Protein AF-A0A2I0QGJ1-F1 (afdb_monomer_lite)

Radius of gyration: 20.88 Å; chains: 1; bounding box: 60×50×52 Å

Foldseek 3Di:
DDQDFDDDPNDGDRDQDWAQPFPLEIEHAFLSNQLVLLLDCPRNVEEYEHDEAAEADEAESNDARPNNELYEYEPVQHEHEYQAEHEPHEHEQYENYEYENYEAEAYQEDYEYACYEAYEYEHYEAAYAAEGYEYEVYAYEYEQYEQENHPHASADDPDNDNHAYANYEEAGHDQQAHPPDDPGDYPHDPPPVVLQADADPVLLVLLVCCVVVVDPLVRRPSSVRQQNLPDDDDSNDPDHDPVSSVSNVVNNVVVD

Sequence (256 aa):
MGQHLTLTNGIVSIVAEYKIEGNGTCNCSSCMDCTAALTDNLNCYGKVKLTANITNQSGTCLNNPENFNNKIFDCKGNIINGTGWNYGVYLENKKNNTIRNCTITCFEYGIYLKNSSNNTIERNAISNRNIGIYSENSTSVINSNMVINNTAYDLYSSDWLSSSGSNNTCDKAEKWDDTDVTSGGCRNKYQSQSTEKATDIFDAVEMLEYLSGEKNLTQLSNHNKPGYYKFVGNENNADINLLDVFALIHKIGMEG

Structure (mmCIF, N/CA/C/O backbone):
data_AF-A0A2I0QGJ1-F1
#
_entry.id   AF-A0A2I0QGJ1-F1
#
loop_
_atom_site.group_PDB
_atom_site.id
_atom_site.type_symbol
_atom_site.label_atom_id
_atom_site.label_alt_id
_atom_site.label_comp_id
_atom_site.label_asym_id
_atom_site.label_entity_id
_atom_site.label_seq_id
_atom_site.pdbx_PDB_ins_code
_atom_site.Cartn_x
_atom_site.Cartn_y
_atom_site.Cartn_z
_atom_site.occupancy
_atom_site.B_iso_or_equiv
_atom_site.auth_seq_id
_atom_site.auth_comp_id
_atom_site.auth_asym_id
_atom_site.auth_atom_id
_atom_site.pdbx_PDB_model_num
ATOM 1 N N . MET A 1 1 ? -23.185 -6.146 -0.070 1.00 40.44 1 MET A N 1
ATOM 2 C CA . MET A 1 1 ? -23.637 -5.350 1.092 1.00 40.44 1 MET A CA 1
ATOM 3 C C . MET A 1 1 ? -22.918 -4.019 0.975 1.00 40.44 1 MET A C 1
ATOM 5 O O . MET A 1 1 ? -21.714 -4.021 1.129 1.00 40.44 1 MET A O 1
ATOM 9 N N . GLY A 1 2 ? -23.478 -2.907 0.519 1.00 39.72 2 GLY A N 1
ATOM 10 C CA . GLY A 1 2 ? -24.859 -2.442 0.444 1.00 39.72 2 GLY A CA 1
ATOM 11 C C . GLY A 1 2 ? -24.849 -1.081 1.137 1.00 39.72 2 GLY A C 1
ATOM 12 O O . GLY A 1 2 ? -25.026 -1.052 2.345 1.00 39.72 2 GLY A O 1
ATOM 13 N N . GLN A 1 3 ? -24.515 -0.004 0.411 1.00 46.25 3 GLN A N 1
ATOM 14 C CA . GLN A 1 3 ? -24.495 1.357 0.965 1.00 46.25 3 GLN A CA 1
ATOM 15 C C . GLN A 1 3 ? -25.880 1.663 1.544 1.00 46.25 3 GLN A C 1
ATOM 17 O O . GLN A 1 3 ? -26.874 1.572 0.818 1.00 46.25 3 GLN A O 1
ATOM 22 N N . HIS A 1 4 ? -25.962 1.973 2.839 1.00 52.31 4 HIS A N 1
ATOM 23 C CA . HIS A 1 4 ? -27.234 2.315 3.457 1.00 52.31 4 HIS A CA 1
ATOM 24 C C . HIS A 1 4 ? -27.546 3.781 3.153 1.00 52.31 4 HIS A C 1
ATOM 26 O O . HIS A 1 4 ? -26.863 4.704 3.592 1.00 52.31 4 HIS A O 1
ATOM 32 N N . LEU A 1 5 ? -28.576 3.994 2.340 1.00 49.19 5 LEU A N 1
ATOM 33 C CA . LEU A 1 5 ? -29.088 5.323 2.037 1.00 49.19 5 LEU A CA 1
ATOM 34 C C . LEU A 1 5 ? -29.918 5.779 3.236 1.00 49.19 5 LEU A C 1
ATOM 36 O O . LEU A 1 5 ? -30.836 5.070 3.657 1.00 49.19 5 LEU A O 1
ATOM 40 N N . THR A 1 6 ? -29.603 6.945 3.794 1.00 53.81 6 THR A N 1
ATOM 41 C CA . THR A 1 6 ? -30.450 7.576 4.813 1.00 53.81 6 THR A CA 1
ATOM 42 C C . THR A 1 6 ? -31.133 8.798 4.213 1.00 53.81 6 THR A C 1
ATOM 44 O O . THR A 1 6 ? -30.539 9.548 3.438 1.00 53.81 6 THR A O 1
ATOM 47 N N . LEU A 1 7 ? -32.417 8.965 4.530 1.00 45.12 7 LEU A N 1
ATOM 48 C CA . LEU A 1 7 ? -33.210 10.120 4.125 1.00 45.12 7 LEU A CA 1
ATOM 49 C C . LEU A 1 7 ? -33.250 11.110 5.287 1.00 45.12 7 LEU A C 1
ATOM 51 O O . LEU A 1 7 ? -33.941 10.884 6.278 1.00 45.12 7 LEU A O 1
ATOM 55 N N . THR A 1 8 ? -32.546 12.228 5.144 1.00 51.06 8 THR A N 1
ATOM 56 C CA . THR A 1 8 ? -32.679 13.394 6.025 1.00 51.06 8 THR A CA 1
ATOM 57 C C . THR A 1 8 ? -33.106 14.588 5.181 1.00 51.06 8 THR A C 1
ATOM 59 O O . THR A 1 8 ? -32.464 14.939 4.196 1.00 51.06 8 THR A O 1
ATOM 62 N N . ASN A 1 9 ? -34.244 15.196 5.531 1.00 57.28 9 ASN A N 1
ATOM 63 C CA . ASN A 1 9 ? -34.822 16.353 4.828 1.00 57.28 9 ASN A CA 1
ATOM 64 C C . ASN A 1 9 ? -35.039 16.157 3.311 1.00 57.28 9 ASN A C 1
ATOM 66 O O . ASN A 1 9 ? -34.926 17.104 2.539 1.00 57.28 9 ASN A O 1
ATOM 70 N N . GLY A 1 10 ? -35.350 14.933 2.870 1.00 57.16 10 GLY A N 1
ATOM 71 C CA . GLY A 1 10 ? -35.609 14.634 1.455 1.00 57.16 10 GLY A CA 1
ATOM 72 C C . GLY A 1 10 ? -34.356 14.517 0.581 1.00 57.16 10 GLY A C 1
ATOM 73 O O . GLY A 1 10 ? -34.483 14.324 -0.625 1.00 57.16 10 GLY A O 1
ATOM 74 N N . ILE A 1 11 ? -33.161 14.588 1.174 1.00 56.81 11 ILE A N 1
ATOM 75 C CA . ILE A 1 11 ? -31.895 14.305 0.498 1.00 56.81 11 ILE A CA 1
ATOM 76 C C . ILE A 1 11 ? -31.463 12.889 0.877 1.00 56.81 11 ILE A C 1
ATOM 78 O O . ILE A 1 11 ? -31.445 12.519 2.052 1.00 56.81 11 ILE A O 1
ATOM 82 N N . VAL A 1 12 ? -31.123 12.092 -0.135 1.00 60.06 12 VAL A N 1
ATOM 83 C CA . VAL A 1 12 ? -30.456 10.805 0.053 1.00 60.06 12 VAL A CA 1
ATOM 84 C C . VAL A 1 12 ? -28.993 11.090 0.380 1.00 60.06 12 VAL A C 1
ATOM 86 O O . VAL A 1 12 ? -28.240 11.523 -0.490 1.00 60.06 12 VAL A O 1
ATOM 89 N N . SER A 1 13 ? -28.604 10.883 1.636 1.00 57.50 13 SER A N 1
ATOM 90 C CA . SER A 1 13 ? -27.217 11.025 2.076 1.00 57.50 13 SER A CA 1
ATOM 91 C C . SER A 1 13 ? -26.571 9.649 2.208 1.00 57.50 13 SER A C 1
ATOM 93 O O . SER A 1 13 ? -27.145 8.738 2.816 1.00 57.50 13 SER A O 1
ATOM 95 N N . ILE A 1 14 ? -25.375 9.499 1.636 1.00 61.34 14 ILE A N 1
ATOM 96 C CA . ILE A 1 14 ? -24.515 8.342 1.891 1.00 61.34 14 ILE A CA 1
ATOM 97 C C . ILE A 1 14 ? -23.837 8.614 3.231 1.00 61.34 14 ILE A C 1
ATOM 99 O O . ILE A 1 14 ? -23.028 9.535 3.346 1.00 61.34 14 ILE A O 1
ATOM 103 N N . VAL A 1 15 ? -24.202 7.846 4.252 1.00 69.00 15 VAL A N 1
ATOM 104 C CA . VAL A 1 15 ? -23.586 7.945 5.576 1.00 69.00 15 VAL A CA 1
ATOM 105 C C . VAL A 1 15 ? -22.582 6.811 5.708 1.00 69.00 15 VAL A C 1
ATOM 107 O O . VAL A 1 15 ? -22.864 5.678 5.326 1.00 69.00 15 VAL A O 1
ATOM 110 N N . ALA A 1 16 ? -21.394 7.132 6.212 1.00 76.81 16 ALA A N 1
ATOM 111 C CA . ALA A 1 16 ? -20.381 6.134 6.507 1.00 76.81 16 ALA A CA 1
ATOM 112 C C . ALA A 1 16 ? -20.861 5.241 7.659 1.00 76.81 16 ALA A C 1
ATOM 114 O O . ALA A 1 16 ? -21.181 5.749 8.737 1.00 76.81 16 ALA A O 1
ATOM 115 N N . GLU A 1 17 ? -20.866 3.927 7.457 1.00 84.19 17 GLU A N 1
ATOM 116 C CA . GLU A 1 17 ? -21.311 2.960 8.459 1.00 84.19 17 GLU A CA 1
ATOM 117 C C . GLU A 1 17 ? -20.211 1.923 8.699 1.00 84.19 17 GLU A C 1
ATOM 119 O O . GLU A 1 17 ? -19.993 0.992 7.926 1.00 84.19 17 GLU A O 1
ATOM 124 N N . TYR A 1 18 ? -19.499 2.079 9.812 1.00 94.44 18 TYR A N 1
ATOM 125 C CA . TYR A 1 18 ? -18.551 1.090 10.316 1.00 94.44 18 TYR A CA 1
ATOM 126 C C . TYR A 1 18 ? -19.114 0.414 11.567 1.00 94.44 18 TYR A C 1
ATOM 128 O O . TYR A 1 18 ? -19.911 0.982 12.315 1.00 94.44 18 TYR A O 1
ATOM 136 N N . LYS A 1 19 ? -18.687 -0.824 11.824 1.00 96.38 19 LYS A N 1
ATOM 137 C CA . LYS A 1 19 ? -19.152 -1.611 12.970 1.00 96.38 19 LYS A CA 1
ATOM 138 C C . LYS A 1 19 ? -18.143 -1.545 14.108 1.00 96.38 19 LYS A C 1
ATOM 140 O O . LYS A 1 19 ? -17.005 -1.976 13.941 1.00 96.38 19 LYS A O 1
ATOM 145 N N . ILE A 1 20 ? -18.579 -1.095 15.280 1.00 96.94 20 ILE A N 1
ATOM 146 C CA . ILE A 1 20 ? -17.792 -1.154 16.516 1.00 96.94 20 ILE A CA 1
ATOM 147 C C . ILE A 1 20 ? -17.811 -2.597 17.037 1.00 96.94 20 ILE A C 1
ATOM 149 O O . ILE A 1 20 ? -18.876 -3.161 17.286 1.00 96.94 20 ILE A O 1
ATOM 153 N N . GLU A 1 21 ? -16.641 -3.213 17.193 1.00 96.19 21 GLU A N 1
ATOM 154 C CA . GLU A 1 21 ? -16.507 -4.513 17.870 1.00 96.19 21 GLU A CA 1
ATOM 155 C C . GLU A 1 21 ? -16.302 -4.361 19.380 1.00 96.19 21 GLU A C 1
ATOM 157 O O . GLU A 1 21 ? -16.596 -5.281 20.140 1.00 96.19 21 GLU A O 1
ATOM 162 N N . GLY A 1 22 ? -15.813 -3.197 19.809 1.00 93.31 22 GLY A N 1
ATOM 163 C CA . GLY A 1 22 ? -15.466 -2.897 21.193 1.00 93.31 22 GLY A CA 1
ATOM 164 C C . GLY A 1 22 ? -13.956 -2.859 21.417 1.00 93.31 22 GLY A C 1
ATOM 165 O O . GLY A 1 22 ? -13.162 -3.227 20.550 1.00 93.31 22 GLY A O 1
ATOM 166 N N . ASN A 1 23 ? -13.556 -2.361 22.591 1.00 95.81 23 ASN A N 1
ATOM 167 C CA . ASN A 1 23 ? -12.153 -2.208 22.991 1.00 95.81 23 ASN A CA 1
ATOM 168 C C . ASN A 1 23 ? -11.285 -1.493 21.928 1.00 95.81 23 ASN A C 1
ATOM 170 O O . ASN A 1 23 ? -10.207 -1.962 21.557 1.00 95.81 23 ASN A O 1
ATOM 174 N N . GLY A 1 24 ? -11.795 -0.394 21.365 1.00 97.44 24 GLY A N 1
ATOM 175 C CA . GLY A 1 24 ? -11.077 0.406 20.369 1.00 97.44 24 GLY A CA 1
ATOM 176 C C . GLY A 1 24 ? -10.983 -0.221 18.978 1.00 97.44 24 GLY A C 1
ATOM 177 O O . GLY A 1 24 ? -10.236 0.298 18.145 1.00 97.44 24 GLY A O 1
ATOM 178 N N . THR A 1 25 ? -11.670 -1.342 18.727 1.00 98.56 25 THR A N 1
ATOM 179 C CA . THR A 1 25 ? -11.634 -2.059 17.447 1.00 98.56 25 THR A CA 1
ATOM 180 C C . THR A 1 25 ? -12.923 -1.869 16.658 1.00 98.56 25 THR A C 1
ATOM 182 O O . THR A 1 25 ? -14.023 -2.044 17.186 1.00 98.56 25 THR A O 1
ATOM 185 N N . CYS A 1 26 ? -12.776 -1.570 15.369 1.00 98.62 26 CYS A N 1
ATOM 186 C CA . CYS A 1 26 ? -13.874 -1.383 14.433 1.00 98.62 26 CYS A CA 1
ATOM 187 C C . CYS A 1 26 ? -13.637 -2.132 13.118 1.00 98.62 26 CYS A C 1
ATOM 189 O O . CYS A 1 26 ? -12.500 -2.415 12.737 1.00 98.62 26 CYS A O 1
ATOM 191 N N . ASN A 1 27 ? -14.723 -2.424 12.412 1.00 98.44 27 ASN A N 1
ATOM 192 C CA . ASN A 1 27 ? -14.734 -3.019 11.083 1.00 98.44 27 ASN A CA 1
ATOM 193 C C . ASN A 1 27 ? -15.290 -2.031 10.069 1.00 98.44 27 ASN A C 1
ATOM 195 O O . ASN A 1 27 ? -16.300 -1.384 10.337 1.00 98.44 27 ASN A O 1
ATOM 199 N N . CYS A 1 28 ? -14.696 -1.997 8.888 1.00 98.12 28 CYS A N 1
ATOM 200 C CA . CYS A 1 28 ? -15.177 -1.227 7.754 1.00 98.12 28 CYS A CA 1
ATOM 201 C C . CYS A 1 28 ? -15.232 -2.099 6.496 1.00 98.12 28 CYS A C 1
ATOM 203 O O . CYS A 1 28 ? -14.518 -3.098 6.399 1.00 98.12 28 CYS A O 1
ATOM 205 N N . SER A 1 29 ? -16.069 -1.713 5.534 1.00 96.62 29 SER A N 1
ATOM 206 C CA . SER A 1 29 ? -16.277 -2.449 4.275 1.00 96.62 29 SER A CA 1
ATOM 207 C C . SER A 1 29 ? -16.061 -1.613 3.015 1.00 96.62 29 SER A C 1
ATOM 209 O O . SER A 1 29 ? -16.047 -2.158 1.915 1.00 96.62 29 SER A O 1
ATOM 211 N N . SER A 1 30 ? -15.890 -0.301 3.156 1.00 96.75 30 SER A N 1
ATOM 212 C CA . SER A 1 30 ? -15.626 0.627 2.060 1.00 96.75 30 SER A CA 1
ATOM 213 C C . SER A 1 30 ? -14.609 1.685 2.480 1.00 96.75 30 SER A C 1
ATOM 215 O O . SER A 1 30 ? -14.366 1.887 3.670 1.00 96.75 30 SER A O 1
ATOM 217 N N . CYS A 1 31 ? -14.033 2.401 1.515 1.00 97.06 31 CYS A N 1
ATOM 218 C CA . CYS A 1 31 ? -13.100 3.494 1.790 1.00 97.06 31 CYS A CA 1
ATOM 219 C C . CYS A 1 31 ? -13.722 4.587 2.667 1.00 97.06 31 CYS A C 1
ATOM 221 O O . CYS A 1 31 ? -13.060 5.117 3.561 1.00 97.06 31 CYS A O 1
ATOM 223 N N . MET A 1 32 ? -15.012 4.873 2.452 1.00 95.88 32 MET A N 1
ATOM 224 C CA . MET A 1 32 ? -15.776 5.824 3.254 1.00 95.88 32 MET A CA 1
ATOM 225 C C . MET A 1 32 ? -15.934 5.327 4.697 1.00 95.88 32 MET A C 1
ATOM 227 O O . MET A 1 32 ? -15.614 6.065 5.627 1.00 95.88 32 MET A O 1
ATOM 231 N N . ASP A 1 33 ? -16.333 4.065 4.888 1.00 97.12 33 ASP A N 1
ATOM 232 C CA . ASP A 1 33 ? -16.489 3.472 6.224 1.00 97.12 33 ASP A CA 1
ATOM 233 C C . ASP A 1 33 ? -15.150 3.415 6.963 1.00 97.12 33 ASP A C 1
ATOM 235 O O . ASP A 1 33 ? -15.074 3.728 8.148 1.00 97.12 33 ASP A O 1
ATOM 239 N N . CYS A 1 34 ? -14.074 3.031 6.268 1.00 98.31 34 CYS A N 1
ATOM 240 C CA . CYS A 1 34 ? -12.746 2.933 6.864 1.00 98.31 34 CYS A CA 1
ATOM 241 C C . CYS A 1 34 ? -12.213 4.311 7.249 1.00 98.31 34 CYS A C 1
ATOM 243 O O . CYS A 1 34 ? -11.671 4.467 8.340 1.00 98.31 34 CYS A O 1
ATOM 245 N N . THR A 1 35 ? -12.409 5.320 6.396 1.00 97.81 35 THR A N 1
ATOM 246 C CA . THR A 1 35 ? -12.046 6.709 6.703 1.00 97.81 35 THR A CA 1
ATOM 247 C C . THR A 1 35 ? -12.831 7.218 7.912 1.00 97.81 35 THR A C 1
ATOM 249 O O . THR A 1 35 ? -12.235 7.785 8.825 1.00 97.81 35 THR A O 1
ATOM 252 N N . ALA A 1 36 ? -14.140 6.960 7.986 1.00 97.00 36 ALA A N 1
ATOM 253 C CA . ALA A 1 36 ? -14.953 7.355 9.134 1.00 97.00 36 ALA A CA 1
ATOM 254 C C . ALA A 1 36 ? -14.537 6.635 10.426 1.00 97.00 36 ALA A C 1
ATOM 256 O O . ALA A 1 36 ? -14.368 7.284 11.458 1.00 97.00 36 ALA A O 1
ATOM 257 N N . ALA A 1 37 ? -14.283 5.326 10.365 1.00 97.94 37 ALA A N 1
ATOM 258 C CA . ALA A 1 37 ? -13.797 4.552 11.504 1.00 97.94 37 ALA A CA 1
ATOM 259 C C . ALA A 1 37 ? -12.428 5.056 11.987 1.00 97.94 37 ALA A C 1
ATOM 261 O O . ALA A 1 37 ? -12.191 5.195 13.181 1.00 97.94 37 ALA A O 1
ATOM 262 N N . LEU A 1 38 ? -11.507 5.369 11.073 1.00 98.38 38 LEU A N 1
ATOM 263 C CA . LEU A 1 38 ? -10.186 5.889 11.433 1.00 98.38 38 LEU A CA 1
ATOM 264 C C . LEU A 1 38 ? -10.262 7.302 12.032 1.00 98.38 38 LEU A C 1
ATOM 266 O O . LEU A 1 38 ? -9.447 7.638 12.894 1.00 98.38 38 LEU A O 1
ATOM 270 N N . THR A 1 39 ? -11.265 8.094 11.651 1.00 97.56 39 THR A N 1
ATOM 271 C CA . THR A 1 39 ? -11.567 9.402 12.254 1.00 97.56 39 THR A CA 1
ATOM 272 C C . THR A 1 39 ? -12.229 9.289 13.633 1.00 97.56 39 THR A C 1
ATOM 274 O O . THR A 1 39 ? -12.023 10.166 14.473 1.00 97.56 39 THR A O 1
ATOM 277 N N . ASP A 1 40 ? -12.957 8.210 13.932 1.00 96.75 40 ASP A N 1
ATOM 278 C CA . ASP A 1 40 ? -13.573 8.013 15.247 1.00 96.75 40 ASP A CA 1
ATOM 279 C C . ASP A 1 40 ? -12.525 7.675 16.320 1.00 96.75 40 ASP A C 1
ATOM 281 O O . ASP A 1 40 ? -11.990 6.567 16.407 1.00 96.75 40 ASP A O 1
ATOM 285 N N . ASN A 1 41 ? -12.208 8.656 17.163 1.00 95.44 41 ASN A N 1
ATOM 286 C CA . ASN A 1 41 ? -11.276 8.494 18.274 1.00 95.44 41 ASN A CA 1
ATOM 287 C C . ASN A 1 41 ? -11.939 8.028 19.581 1.00 95.44 41 ASN A C 1
ATOM 289 O O . ASN A 1 41 ? -11.232 7.750 20.544 1.00 95.44 41 ASN A O 1
ATOM 293 N N . LEU A 1 42 ? -13.270 7.948 19.635 1.00 95.75 42 LEU A N 1
ATOM 294 C CA . LEU A 1 42 ? -13.998 7.494 20.815 1.00 95.75 42 LEU A CA 1
ATOM 295 C C . LEU A 1 42 ? -14.165 5.973 20.807 1.00 95.75 42 LEU A C 1
ATOM 297 O O . LEU A 1 42 ? -13.861 5.328 21.808 1.00 95.75 42 LEU A O 1
ATOM 301 N N . ASN A 1 43 ? -14.609 5.392 19.688 1.00 96.62 43 ASN A N 1
ATOM 302 C CA . ASN A 1 43 ? -14.893 3.953 19.621 1.00 96.62 43 ASN A CA 1
ATOM 303 C C . ASN A 1 43 ? -13.828 3.155 18.861 1.00 96.62 43 ASN A C 1
ATOM 305 O O . ASN A 1 43 ? -13.600 1.986 19.172 1.00 96.62 43 ASN A O 1
ATOM 309 N N . CYS A 1 44 ? -13.146 3.783 17.900 1.00 97.88 44 CYS A N 1
ATOM 310 C CA . CYS A 1 44 ? -12.161 3.146 17.022 1.00 97.88 44 CYS A CA 1
ATOM 311 C C . CYS A 1 44 ? -10.737 3.661 17.295 1.00 97.88 44 CYS A C 1
ATOM 313 O O . CYS A 1 44 ? -9.965 3.950 16.377 1.00 97.88 44 CYS A O 1
ATOM 315 N N . TYR A 1 45 ? -10.386 3.819 18.574 1.00 97.44 45 TYR A N 1
ATOM 316 C CA . TYR A 1 45 ? -9.112 4.405 19.005 1.00 97.44 45 TYR A CA 1
ATOM 317 C C . TYR A 1 45 ? -7.889 3.495 18.817 1.00 97.44 45 TYR A C 1
ATOM 319 O O . TYR A 1 45 ? -6.767 3.967 18.949 1.00 97.44 45 TYR A O 1
ATOM 327 N N . GLY A 1 46 ? -8.077 2.201 18.539 1.00 98.38 46 GLY A N 1
ATOM 328 C CA . GLY A 1 46 ? -6.982 1.232 18.445 1.00 98.38 46 GLY A CA 1
ATOM 329 C C . GLY A 1 46 ? -6.780 0.666 17.043 1.00 98.38 46 GLY A C 1
ATOM 330 O O . GLY A 1 46 ? -5.687 0.746 16.481 1.00 98.38 46 GLY A O 1
ATOM 331 N N . LYS A 1 47 ? -7.816 0.040 16.473 1.00 98.62 47 LYS A N 1
ATOM 332 C CA . LYS A 1 47 ? -7.688 -0.746 15.238 1.00 98.62 47 LYS A CA 1
ATOM 333 C C . LYS A 1 47 ? -8.935 -0.671 14.368 1.00 98.62 47 LYS A C 1
ATOM 335 O O . LYS A 1 47 ? -10.043 -0.879 14.847 1.00 98.62 47 LYS A O 1
ATOM 340 N N . VAL A 1 48 ? -8.738 -0.490 13.071 1.00 98.81 48 VAL A N 1
ATOM 341 C CA . VAL A 1 48 ? -9.778 -0.591 12.046 1.00 98.81 48 VAL A CA 1
ATOM 342 C C . VAL A 1 48 ? -9.423 -1.735 11.103 1.00 98.81 48 VAL A C 1
ATOM 344 O O . VAL A 1 48 ? -8.301 -1.804 10.600 1.00 98.81 48 VAL A O 1
ATOM 347 N N . LYS A 1 49 ? -10.365 -2.658 10.894 1.00 98.81 49 LYS A N 1
ATOM 348 C CA . LYS A 1 49 ? -10.185 -3.846 10.055 1.00 98.81 49 LYS A CA 1
ATOM 349 C C . LYS A 1 49 ? -11.055 -3.751 8.809 1.00 98.81 49 LYS A C 1
ATOM 351 O O . LYS A 1 49 ? -12.267 -3.574 8.928 1.00 98.81 49 LYS A O 1
ATOM 356 N N . LEU A 1 50 ? -10.459 -3.925 7.636 1.00 98.44 50 LEU A N 1
ATOM 357 C CA . LEU A 1 50 ? -11.232 -4.094 6.408 1.00 98.44 50 LEU A CA 1
ATOM 358 C C . LEU A 1 50 ? -11.817 -5.510 6.377 1.00 98.44 50 LEU A C 1
ATOM 360 O O . LEU A 1 50 ? -11.099 -6.484 6.614 1.00 98.44 50 LEU A O 1
ATOM 364 N N . THR A 1 51 ? -13.114 -5.629 6.109 1.00 97.75 51 THR A N 1
ATOM 365 C CA . THR A 1 51 ? -13.828 -6.918 6.109 1.00 97.75 51 THR A CA 1
ATOM 366 C C . THR A 1 51 ? -14.268 -7.386 4.726 1.00 97.75 51 THR A C 1
ATOM 368 O O . THR A 1 51 ? -14.813 -8.482 4.612 1.00 97.75 51 THR A O 1
ATOM 371 N N . ALA A 1 52 ? -14.036 -6.585 3.687 1.00 92.56 52 ALA A N 1
ATOM 372 C CA . ALA A 1 52 ? -14.402 -6.906 2.316 1.00 92.56 52 ALA A CA 1
ATOM 373 C C . ALA A 1 52 ? -13.416 -6.287 1.322 1.00 92.56 52 ALA A C 1
ATOM 375 O O . ALA A 1 52 ? -12.811 -5.252 1.598 1.00 92.56 52 ALA A O 1
ATOM 376 N N . ASN A 1 53 ? -13.299 -6.892 0.141 1.00 94.50 53 ASN A N 1
ATOM 377 C CA . ASN A 1 53 ? -12.598 -6.272 -0.977 1.00 94.50 53 ASN A CA 1
ATOM 378 C C . ASN A 1 53 ? -13.324 -4.995 -1.415 1.00 94.50 53 ASN A C 1
ATOM 380 O O . ASN A 1 53 ? -14.538 -4.999 -1.626 1.00 94.50 53 ASN A O 1
ATOM 384 N N . ILE A 1 54 ? -12.559 -3.932 -1.623 1.00 95.19 54 ILE A N 1
ATOM 385 C CA . ILE A 1 54 ? -13.010 -2.686 -2.228 1.00 95.19 54 ILE A CA 1
ATOM 386 C C . ILE A 1 54 ? -12.561 -2.705 -3.685 1.00 95.19 54 ILE A C 1
ATOM 388 O O . ILE A 1 54 ? -11.377 -2.865 -3.978 1.00 95.19 54 ILE A O 1
ATOM 392 N N . THR A 1 55 ? -13.508 -2.552 -4.607 1.00 92.62 55 THR A N 1
ATOM 393 C CA . THR A 1 55 ? -13.247 -2.575 -6.051 1.00 92.62 55 THR A CA 1
ATOM 394 C C . THR A 1 55 ? -13.771 -1.314 -6.714 1.00 92.62 55 THR A C 1
ATOM 396 O O . THR A 1 55 ? -14.740 -0.725 -6.238 1.00 92.62 55 THR A O 1
ATOM 399 N N . ASN A 1 56 ? -13.129 -0.908 -7.814 1.00 90.31 56 ASN A N 1
ATOM 400 C CA . ASN A 1 56 ? -13.513 0.256 -8.613 1.00 90.31 56 ASN A CA 1
ATOM 401 C C . ASN A 1 56 ? -13.614 1.547 -7.785 1.00 90.31 56 ASN A C 1
ATOM 403 O O . ASN A 1 56 ? -14.499 2.372 -8.013 1.00 90.31 56 ASN A O 1
ATOM 407 N N . GLN A 1 57 ? -12.712 1.727 -6.815 1.00 94.94 57 GLN A N 1
ATOM 408 C CA . GLN A 1 57 ? -12.691 2.927 -5.992 1.00 94.94 57 GLN A CA 1
ATOM 409 C C . GLN A 1 57 ? -12.318 4.141 -6.848 1.00 94.94 57 GLN A C 1
ATOM 411 O O . GLN A 1 57 ? -11.180 4.285 -7.299 1.00 94.94 57 GLN A O 1
ATOM 416 N N . SER A 1 58 ? -13.282 5.040 -7.032 1.00 94.38 58 SER A N 1
ATOM 417 C CA . SER A 1 58 ? -13.040 6.374 -7.571 1.00 94.38 58 SER A CA 1
ATOM 418 C C . SER A 1 58 ? -12.437 7.279 -6.500 1.00 94.38 58 SER A C 1
ATOM 420 O O . SER A 1 58 ? -12.915 7.291 -5.364 1.00 94.38 58 SER A O 1
ATOM 422 N N . GLY A 1 59 ? -11.455 8.100 -6.858 1.00 96.12 59 GLY A N 1
ATOM 423 C CA . GLY A 1 59 ? -10.828 8.996 -5.888 1.00 96.12 59 GLY A CA 1
ATOM 424 C C . GLY A 1 59 ? -9.869 8.274 -4.939 1.00 96.12 59 GLY A C 1
ATOM 425 O O . GLY A 1 59 ? -9.566 7.091 -5.102 1.00 96.12 59 GLY A O 1
ATOM 426 N N . THR A 1 60 ? -9.381 9.007 -3.942 1.00 98.06 60 THR A N 1
ATOM 427 C CA . THR A 1 60 ? -8.517 8.459 -2.890 1.00 98.06 60 THR A CA 1
ATOM 428 C C . THR A 1 60 ? -9.321 7.565 -1.948 1.00 98.06 60 THR A C 1
ATOM 430 O O . THR A 1 60 ? -10.409 7.959 -1.530 1.00 98.06 60 THR A O 1
ATOM 433 N N . CYS A 1 61 ? -8.802 6.386 -1.584 1.00 98.25 61 CYS A N 1
ATOM 434 C CA . CYS A 1 61 ? -9.510 5.494 -0.662 1.00 98.25 61 CYS A CA 1
ATOM 435 C C . CYS A 1 61 ? -9.429 5.988 0.792 1.00 98.25 61 CYS A C 1
ATOM 437 O O . CYS A 1 61 ? -10.420 6.468 1.338 1.00 98.25 61 CYS A O 1
ATOM 439 N N . LEU A 1 62 ? -8.256 5.910 1.426 1.00 98.25 62 LEU A N 1
ATOM 440 C CA . LEU A 1 62 ? -8.047 6.521 2.741 1.00 98.25 62 LEU A CA 1
ATOM 441 C C . LEU A 1 62 ? -7.489 7.926 2.559 1.00 98.25 62 LEU A C 1
ATOM 443 O O . LEU A 1 62 ? -6.284 8.104 2.384 1.00 98.25 62 LEU A O 1
ATOM 447 N N . ASN A 1 63 ? -8.375 8.919 2.575 1.00 97.19 63 ASN A N 1
ATOM 448 C CA . ASN A 1 63 ? 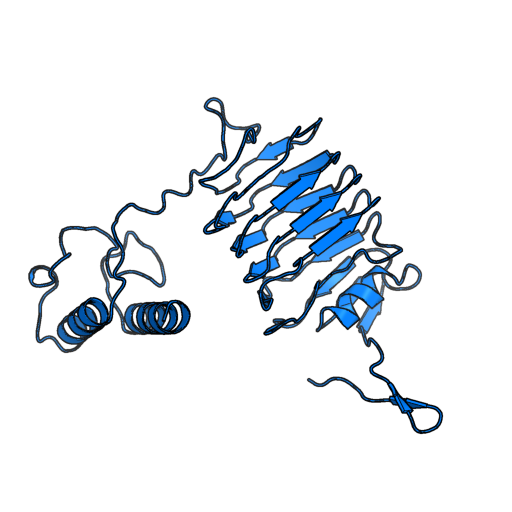-8.012 10.312 2.337 1.00 97.19 63 ASN A CA 1
ATOM 449 C C . ASN A 1 63 ? -7.774 11.061 3.653 1.00 97.19 63 ASN A C 1
ATOM 451 O O . ASN A 1 63 ? -8.686 11.685 4.189 1.00 97.19 63 ASN A O 1
ATOM 455 N N . ASN A 1 64 ? -6.551 10.960 4.173 1.00 98.25 64 ASN A N 1
ATOM 456 C CA . ASN A 1 64 ? -6.054 11.668 5.353 1.00 98.25 64 ASN A CA 1
ATOM 457 C C . ASN A 1 64 ? -7.050 11.749 6.537 1.00 98.25 64 ASN A C 1
ATOM 459 O O . ASN A 1 64 ? -7.399 12.857 6.955 1.00 98.25 64 ASN A O 1
ATOM 463 N N . PRO A 1 65 ? -7.512 10.612 7.103 1.00 97.94 65 PRO A N 1
ATOM 464 C CA . PRO A 1 65 ? -8.507 10.634 8.174 1.00 97.94 65 PRO A CA 1
ATOM 465 C C . PRO A 1 65 ? -8.002 11.439 9.381 1.00 97.94 65 PRO A C 1
ATOM 467 O O . PRO A 1 65 ? -6.872 11.239 9.835 1.00 97.94 65 PRO A O 1
ATOM 470 N N . GLU A 1 66 ? -8.830 12.346 9.904 1.00 96.62 66 GLU A N 1
ATOM 471 C CA . GLU A 1 66 ? -8.425 13.420 10.828 1.00 96.62 66 GLU A CA 1
ATOM 472 C C . GLU A 1 66 ? -7.669 12.892 12.057 1.00 96.62 66 GLU A C 1
ATOM 474 O O . GLU A 1 66 ? -6.565 13.346 12.367 1.00 96.62 66 GLU A O 1
ATOM 479 N N . ASN A 1 67 ? -8.216 11.852 12.692 1.00 96.00 67 ASN A N 1
ATOM 480 C CA . ASN A 1 67 ? -7.688 11.268 13.926 1.00 96.00 67 ASN A CA 1
ATOM 481 C C . ASN A 1 67 ? -6.912 9.967 13.710 1.00 96.00 67 ASN A C 1
ATOM 483 O O . ASN A 1 67 ? -6.782 9.163 14.637 1.00 96.00 67 ASN A O 1
ATOM 487 N N . PHE A 1 68 ? -6.375 9.733 12.511 1.00 98.38 68 PHE A N 1
ATOM 488 C CA . PHE A 1 68 ? -5.551 8.554 12.271 1.00 98.38 68 PHE A CA 1
ATOM 489 C C . PHE A 1 68 ? -4.141 8.743 12.852 1.00 98.38 68 PHE A C 1
ATOM 491 O O . PHE A 1 68 ? -3.190 9.030 12.134 1.00 98.38 68 PHE A O 1
ATOM 498 N N . ASN A 1 69 ? -4.014 8.626 14.174 1.00 98.38 69 ASN A N 1
ATOM 499 C CA . ASN A 1 69 ? -2.745 8.669 14.898 1.00 98.38 69 ASN A CA 1
ATOM 500 C C . ASN A 1 69 ? -2.728 7.594 15.983 1.00 98.38 69 ASN A C 1
ATOM 502 O O . ASN A 1 69 ? -3.687 7.485 16.745 1.00 98.38 69 ASN A O 1
ATOM 506 N N . ASN A 1 70 ? -1.620 6.864 16.116 1.00 98.62 70 ASN A N 1
ATOM 507 C CA . ASN A 1 70 ? -1.496 5.733 17.047 1.00 98.62 70 ASN A CA 1
ATOM 508 C C . ASN A 1 70 ? -2.520 4.607 16.792 1.00 98.62 70 ASN A C 1
ATOM 510 O O . ASN A 1 70 ? -2.918 3.918 17.732 1.00 98.62 70 ASN A O 1
ATOM 514 N N . LYS A 1 71 ? -2.966 4.418 15.541 1.00 98.69 71 LYS A N 1
ATOM 515 C CA . LYS A 1 71 ? -3.941 3.372 15.190 1.00 98.69 71 LYS A CA 1
ATOM 516 C C . LYS A 1 71 ? -3.382 2.367 14.194 1.00 98.69 71 LYS A C 1
ATOM 518 O O . LYS A 1 71 ? -2.407 2.612 13.487 1.00 98.69 71 LYS A O 1
ATOM 523 N N . ILE A 1 72 ? -4.059 1.231 14.099 1.00 98.88 72 ILE A N 1
ATOM 524 C CA . ILE A 1 72 ? -3.769 0.185 13.120 1.00 98.88 72 ILE A CA 1
ATOM 525 C C . ILE A 1 72 ? -4.887 0.154 12.080 1.00 98.88 72 ILE A C 1
ATOM 527 O O . ILE A 1 72 ? -6.047 -0.038 12.437 1.00 98.88 72 ILE A O 1
ATOM 531 N N . PHE A 1 73 ? -4.536 0.255 10.803 1.00 98.88 73 PHE A N 1
ATOM 532 C CA . PHE A 1 73 ? -5.387 -0.155 9.695 1.00 98.88 73 PHE A CA 1
ATOM 533 C C . PHE A 1 73 ? -4.918 -1.524 9.186 1.00 98.88 73 PHE A C 1
ATOM 535 O O . PHE A 1 73 ? -3.803 -1.673 8.685 1.00 98.88 73 PHE A O 1
ATOM 542 N N . ASP A 1 74 ? -5.747 -2.547 9.385 1.00 98.81 74 ASP A N 1
ATOM 543 C CA . ASP A 1 74 ? -5.456 -3.936 9.020 1.00 98.81 74 ASP A CA 1
ATOM 544 C C . ASP A 1 74 ? -6.433 -4.392 7.941 1.00 98.81 74 ASP A C 1
ATOM 546 O O . ASP A 1 74 ? -7.615 -4.604 8.216 1.00 98.81 74 ASP A O 1
ATOM 550 N N . CYS A 1 75 ? -5.955 -4.577 6.714 1.00 98.44 75 CYS A N 1
ATOM 551 C CA . CYS A 1 75 ? -6.842 -4.984 5.634 1.00 98.44 75 CYS A CA 1
ATOM 552 C C . CYS A 1 75 ? -7.245 -6.459 5.705 1.00 98.44 75 CYS A C 1
ATOM 554 O O . CYS A 1 75 ? -8.104 -6.888 4.938 1.00 98.44 75 CYS A O 1
ATOM 556 N N . LYS A 1 76 ? -6.648 -7.255 6.607 1.00 96.81 76 LYS A N 1
ATOM 557 C CA . LYS A 1 76 ? -6.968 -8.680 6.779 1.00 96.81 76 LYS A CA 1
ATOM 558 C C . LYS A 1 76 ? -6.831 -9.506 5.487 1.00 96.81 76 LYS A C 1
ATOM 560 O O . LYS A 1 76 ? -7.509 -10.517 5.343 1.00 96.81 76 LYS A O 1
ATOM 565 N N . GLY A 1 77 ? -5.945 -9.094 4.578 1.00 87.88 77 GLY A N 1
ATOM 566 C CA . GLY A 1 77 ? -5.729 -9.719 3.271 1.00 87.88 77 GLY A CA 1
ATOM 567 C C . GLY A 1 77 ? -6.662 -9.221 2.163 1.00 87.88 77 GLY A C 1
ATOM 568 O O . GLY A 1 77 ? -6.535 -9.678 1.032 1.00 87.88 77 GLY A O 1
ATOM 569 N N . ASN A 1 78 ? -7.585 -8.299 2.456 1.00 90.06 78 ASN A N 1
ATOM 570 C CA . ASN A 1 78 ? -8.508 -7.757 1.460 1.00 90.06 78 ASN A CA 1
ATOM 571 C C . ASN A 1 78 ? -7.821 -6.780 0.493 1.00 90.06 78 ASN A C 1
ATOM 573 O O . ASN A 1 78 ? -6.792 -6.161 0.792 1.00 90.06 78 ASN A O 1
ATOM 577 N N . ILE A 1 79 ? -8.451 -6.641 -0.671 1.00 95.06 79 ILE A N 1
ATOM 578 C CA . ILE A 1 79 ? -8.033 -5.788 -1.779 1.00 95.06 79 ILE A CA 1
ATOM 579 C C . ILE A 1 79 ? -8.647 -4.394 -1.635 1.00 95.06 79 ILE A C 1
ATOM 581 O O . ILE A 1 79 ? -9.817 -4.252 -1.285 1.00 95.06 79 ILE A O 1
ATOM 585 N N . ILE A 1 80 ? -7.865 -3.373 -1.966 1.00 97.88 80 ILE A N 1
ATOM 586 C CA . ILE A 1 80 ? -8.297 -2.007 -2.230 1.00 97.88 80 ILE A CA 1
ATOM 587 C C . ILE A 1 80 ? -7.880 -1.696 -3.667 1.00 97.88 80 ILE A C 1
ATOM 589 O O . ILE A 1 80 ? -6.705 -1.457 -3.934 1.00 97.88 80 ILE A O 1
ATOM 593 N N . ASN A 1 81 ? -8.837 -1.734 -4.592 1.00 95.25 81 ASN A N 1
ATOM 594 C CA . ASN A 1 81 ? -8.599 -1.530 -6.018 1.00 95.25 81 ASN A CA 1
ATOM 595 C C . ASN A 1 81 ? -9.206 -0.204 -6.501 1.00 95.25 81 ASN A C 1
ATOM 597 O O . ASN A 1 81 ? -10.422 -0.007 -6.415 1.00 95.25 81 ASN A O 1
ATOM 601 N N . GLY A 1 82 ? -8.353 0.685 -7.007 1.00 93.81 82 GLY A N 1
ATOM 602 C CA . GLY A 1 82 ? -8.702 2.014 -7.506 1.00 93.81 82 GLY A CA 1
ATOM 603 C C . GLY A 1 82 ? -8.993 2.081 -9.006 1.00 93.81 82 GLY A C 1
ATOM 604 O O . GLY A 1 82 ? -8.950 1.083 -9.724 1.00 93.81 82 GLY A O 1
ATOM 605 N N . THR A 1 83 ? -9.268 3.294 -9.493 1.00 91.00 83 THR A N 1
ATOM 606 C CA . THR A 1 83 ? -9.498 3.577 -10.924 1.00 91.00 83 THR A CA 1
ATOM 607 C C . THR A 1 83 ? -8.430 4.454 -11.586 1.00 91.00 83 THR A C 1
ATOM 609 O O . THR A 1 83 ? -8.451 4.582 -12.807 1.00 91.00 83 THR A O 1
ATOM 612 N N . GLY A 1 84 ? -7.446 4.974 -10.837 1.00 85.38 84 GLY A N 1
ATOM 613 C CA . GLY A 1 84 ? -6.134 5.308 -11.413 1.00 85.38 84 GLY A CA 1
ATOM 614 C C . GLY A 1 84 ? -5.446 6.603 -11.038 1.00 85.38 84 GLY A C 1
ATOM 615 O O . GLY A 1 84 ? -4.233 6.574 -10.930 1.00 85.38 84 GLY A O 1
ATOM 616 N N . TRP A 1 85 ? -6.164 7.700 -10.821 1.00 90.19 85 TRP A N 1
ATOM 617 C CA . TRP A 1 85 ? -5.552 9.043 -10.733 1.00 90.19 85 TRP A CA 1
ATOM 618 C C . TRP A 1 85 ? -5.429 9.588 -9.303 1.00 90.19 85 TRP A C 1
ATOM 620 O O . TRP A 1 85 ? -5.459 10.790 -9.079 1.00 90.19 85 TRP A O 1
ATOM 630 N N . ASN A 1 86 ? -5.480 8.708 -8.305 1.00 96.56 86 ASN A N 1
ATOM 631 C CA . ASN A 1 86 ? -5.596 9.089 -6.894 1.00 96.56 86 ASN A CA 1
ATOM 632 C C . ASN A 1 86 ? -4.754 8.164 -6.016 1.00 96.56 86 ASN A C 1
ATOM 634 O O . ASN A 1 86 ? -3.990 7.357 -6.537 1.00 96.56 86 ASN A O 1
ATOM 638 N N . TYR A 1 87 ? -4.909 8.244 -4.695 1.00 98.44 87 TYR A N 1
ATOM 639 C CA . TYR A 1 87 ? -4.097 7.481 -3.750 1.00 98.44 87 TYR A CA 1
ATOM 640 C C . TYR A 1 87 ? -4.875 6.321 -3.122 1.00 98.44 87 TYR A C 1
ATOM 642 O O . TYR A 1 87 ? -6.045 6.467 -2.761 1.00 98.44 87 TYR A O 1
ATOM 650 N N . GLY A 1 88 ? -4.232 5.171 -2.926 1.00 98.56 88 GLY A N 1
ATOM 651 C CA . GLY A 1 88 ? -4.818 4.108 -2.108 1.00 98.56 88 GLY A CA 1
ATOM 652 C C . GLY A 1 88 ? -4.911 4.571 -0.656 1.00 98.56 88 GLY A C 1
ATOM 653 O O . GLY A 1 88 ? -5.987 4.661 -0.067 1.00 98.56 88 GLY A O 1
ATOM 654 N N . VAL A 1 89 ? -3.780 4.970 -0.089 1.00 98.88 89 VAL A N 1
ATOM 655 C CA . VAL A 1 89 ? -3.712 5.582 1.237 1.00 98.88 89 VAL A CA 1
ATOM 656 C C . VAL A 1 89 ? -2.928 6.876 1.148 1.00 98.88 89 VAL A C 1
ATOM 658 O O . VAL A 1 89 ? -1.787 6.870 0.703 1.00 98.88 89 VAL A O 1
ATOM 661 N N . TYR A 1 90 ? -3.521 7.975 1.601 1.00 98.81 90 TYR A N 1
ATOM 662 C CA . TYR A 1 90 ? -2.855 9.265 1.715 1.00 98.81 90 TYR A CA 1
ATOM 663 C C . TYR A 1 90 ? -2.878 9.744 3.159 1.00 98.81 90 TYR A C 1
ATOM 665 O O . TYR A 1 90 ? -3.954 9.891 3.740 1.00 98.81 90 TYR A O 1
ATOM 673 N N . LEU A 1 91 ? -1.702 10.003 3.731 1.00 98.81 91 LEU A N 1
ATOM 674 C CA . LEU A 1 91 ? -1.549 10.531 5.084 1.00 98.81 91 LEU A CA 1
ATOM 675 C C . LEU A 1 91 ? -0.691 11.795 5.071 1.00 98.81 91 LEU A C 1
ATOM 677 O O . LEU A 1 91 ? 0.452 11.776 4.617 1.00 98.81 91 LEU A O 1
ATOM 681 N N . GLU A 1 92 ? -1.227 12.873 5.640 1.00 98.75 92 GLU A N 1
ATOM 682 C CA . GLU A 1 92 ? -0.504 14.125 5.846 1.00 98.75 92 GLU A CA 1
ATOM 683 C C . GLU A 1 92 ? -0.528 14.512 7.326 1.00 98.75 92 GLU A C 1
ATOM 685 O O . GLU A 1 92 ? -1.598 14.567 7.949 1.00 98.75 92 GLU A O 1
ATOM 690 N N . ASN A 1 93 ? 0.650 14.796 7.889 1.00 98.69 93 ASN A N 1
ATOM 691 C CA . ASN A 1 93 ? 0.829 15.127 9.306 1.00 98.69 93 ASN A CA 1
ATOM 692 C C . ASN A 1 93 ? 0.288 14.038 10.255 1.00 98.69 93 ASN A C 1
ATOM 694 O O . ASN A 1 93 ? -0.375 14.345 11.250 1.00 98.69 93 ASN A O 1
ATOM 698 N N . LYS A 1 94 ? 0.528 12.758 9.937 1.00 98.62 94 LYS A N 1
ATOM 699 C CA . LYS A 1 94 ? 0.077 11.613 10.746 1.00 98.62 94 LYS A CA 1
ATOM 700 C C . LYS A 1 94 ? 1.246 10.865 11.372 1.00 98.62 94 LYS A C 1
ATOM 702 O O . LYS A 1 94 ? 2.338 10.808 10.804 1.00 98.62 94 LYS A O 1
ATOM 707 N N . LYS A 1 95 ? 1.022 10.281 12.550 1.00 98.69 95 LYS A N 1
ATOM 708 C CA . LYS A 1 95 ? 2.084 9.621 13.313 1.00 98.69 95 LYS A CA 1
ATOM 709 C C . LYS A 1 95 ? 1.690 8.309 13.971 1.00 98.69 95 LYS A C 1
ATOM 711 O O . LYS A 1 95 ? 0.550 8.132 14.405 1.00 98.69 95 LYS A O 1
ATOM 716 N N . ASN A 1 96 ? 2.693 7.450 14.148 1.00 98.69 96 ASN A N 1
ATOM 717 C CA . ASN A 1 96 ? 2.607 6.206 14.917 1.00 98.69 96 ASN A CA 1
ATOM 718 C C . ASN A 1 96 ? 1.513 5.241 14.427 1.00 98.69 96 ASN A C 1
ATOM 720 O O . ASN A 1 96 ? 0.945 4.497 15.226 1.00 98.69 96 ASN A O 1
ATOM 724 N N . ASN A 1 97 ? 1.160 5.263 13.141 1.00 98.88 97 ASN A N 1
ATOM 725 C CA . ASN A 1 97 ? 0.150 4.353 12.606 1.00 98.88 97 ASN A CA 1
ATOM 726 C C . ASN A 1 97 ? 0.774 3.087 12.046 1.00 98.88 97 ASN A C 1
ATOM 728 O O . ASN A 1 97 ? 1.927 3.087 11.635 1.00 98.88 97 ASN A O 1
ATOM 732 N N . THR A 1 98 ? -0.006 2.013 11.973 1.00 98.94 98 THR A N 1
ATOM 733 C CA . THR A 1 98 ? 0.372 0.799 11.241 1.00 98.94 98 THR A CA 1
ATOM 734 C C . THR A 1 98 ? -0.600 0.552 10.097 1.00 98.94 98 THR A C 1
ATOM 736 O O . THR A 1 98 ? -1.803 0.483 10.337 1.00 98.94 98 THR A O 1
ATOM 739 N N . ILE A 1 99 ? -0.095 0.376 8.877 1.00 98.94 99 ILE A N 1
ATOM 740 C CA . ILE A 1 99 ? -0.866 -0.060 7.704 1.00 98.94 99 ILE A CA 1
ATOM 741 C C . ILE A 1 99 ? -0.372 -1.450 7.318 1.00 98.94 99 ILE A C 1
ATOM 743 O O . ILE A 1 99 ? 0.814 -1.620 7.014 1.00 98.94 99 ILE A O 1
ATOM 747 N N . ARG A 1 100 ? -1.258 -2.452 7.356 1.00 98.69 100 ARG A N 1
ATOM 748 C CA . ARG A 1 100 ? -0.834 -3.841 7.167 1.00 98.69 100 ARG A CA 1
ATOM 749 C C . ARG A 1 100 ? -1.831 -4.765 6.490 1.00 98.69 100 ARG A C 1
ATOM 751 O O . ARG A 1 100 ? -3.043 -4.590 6.609 1.00 98.69 100 ARG A O 1
ATOM 758 N N . ASN A 1 101 ? -1.289 -5.834 5.907 1.00 96.31 101 ASN A N 1
ATOM 759 C CA . ASN A 1 101 ? -2.033 -6.931 5.283 1.00 96.31 101 ASN A CA 1
ATOM 760 C C . ASN A 1 101 ? -2.978 -6.469 4.161 1.00 96.31 101 ASN A C 1
ATOM 762 O O . ASN A 1 101 ? -4.046 -7.060 3.991 1.00 96.31 101 ASN A O 1
ATOM 766 N N . CYS A 1 102 ? -2.634 -5.395 3.448 1.00 96.69 102 CYS A N 1
ATOM 767 C CA . CYS A 1 102 ? -3.431 -4.829 2.361 1.00 96.69 102 CYS A CA 1
ATOM 768 C C . CYS A 1 102 ? -2.906 -5.255 0.994 1.00 96.69 102 CYS A C 1
ATOM 770 O O . CYS A 1 102 ? -1.695 -5.282 0.784 1.00 96.69 102 CYS A O 1
ATOM 772 N N . THR A 1 103 ? -3.818 -5.504 0.053 1.00 97.44 103 THR A N 1
ATOM 773 C CA . THR A 1 103 ? -3.497 -5.538 -1.381 1.00 97.44 103 THR A CA 1
ATOM 774 C C . THR A 1 103 ? -3.992 -4.239 -2.013 1.00 97.44 103 THR A C 1
ATOM 776 O O . THR A 1 103 ? -5.199 -4.040 -2.083 1.00 97.44 103 THR A O 1
ATOM 779 N N . ILE A 1 104 ? -3.102 -3.330 -2.421 1.00 97.88 104 ILE A N 1
ATOM 780 C CA . ILE A 1 104 ? -3.464 -1.993 -2.930 1.00 97.88 104 ILE A CA 1
ATOM 781 C C . ILE A 1 104 ? -3.082 -1.886 -4.403 1.00 97.88 104 ILE A C 1
ATOM 783 O O . ILE A 1 104 ? -1.892 -1.910 -4.733 1.00 97.88 104 ILE A O 1
ATOM 787 N N . THR A 1 105 ? -4.084 -1.738 -5.271 1.00 94.31 105 THR A N 1
ATOM 788 C CA . THR A 1 105 ? -3.889 -1.774 -6.723 1.00 94.31 105 THR A CA 1
ATOM 789 C C . THR A 1 105 ? -4.589 -0.653 -7.472 1.00 94.31 105 THR A C 1
ATOM 791 O O . THR A 1 105 ? -5.602 -0.115 -7.024 1.00 94.31 105 THR A O 1
ATOM 794 N N . CYS A 1 106 ? -4.078 -0.339 -8.664 1.00 94.19 106 CYS A N 1
ATOM 795 C CA . CYS A 1 106 ? -4.724 0.559 -9.626 1.00 94.19 106 CYS A CA 1
ATOM 796 C C . CYS A 1 106 ? -4.967 2.000 -9.125 1.00 94.19 106 CYS A C 1
ATOM 798 O O . CYS A 1 106 ? -5.876 2.679 -9.603 1.00 94.19 106 CYS A O 1
ATOM 800 N N . PHE A 1 107 ? -4.131 2.502 -8.223 1.00 97.12 107 PHE A N 1
ATOM 801 C CA . PHE A 1 107 ? -4.026 3.923 -7.874 1.00 97.12 107 PHE A CA 1
ATOM 802 C C . PHE A 1 107 ? -2.862 4.584 -8.613 1.00 97.12 107 PHE A C 1
ATOM 804 O O . PHE A 1 107 ? -2.081 3.895 -9.257 1.00 97.12 107 PHE A O 1
ATOM 811 N N . GLU A 1 108 ? -2.736 5.904 -8.540 1.00 97.81 108 GLU A N 1
ATOM 812 C CA . GLU A 1 108 ? -1.532 6.599 -8.998 1.00 97.81 108 GLU A CA 1
ATOM 813 C C . GLU A 1 108 ? -0.411 6.304 -8.005 1.00 97.81 108 GLU A C 1
ATOM 815 O O . GLU A 1 108 ? 0.616 5.735 -8.379 1.00 97.81 108 GLU A O 1
ATOM 820 N N . TYR A 1 109 ? -0.678 6.558 -6.719 1.00 98.50 109 TYR A N 1
ATOM 821 C CA . TYR A 1 109 ? 0.181 6.134 -5.615 1.00 98.50 109 TYR A CA 1
ATOM 822 C C . TYR A 1 109 ? -0.527 5.124 -4.717 1.00 98.50 109 TYR A C 1
ATOM 824 O O . TYR A 1 109 ? -1.663 5.347 -4.296 1.00 98.50 109 TYR A O 1
ATOM 832 N N . GLY A 1 110 ? 0.141 4.018 -4.391 1.00 98.56 110 GLY A N 1
ATOM 833 C CA . GLY A 1 110 ? -0.403 3.018 -3.472 1.00 98.56 110 GLY A CA 1
ATOM 834 C C . GLY A 1 110 ? -0.551 3.576 -2.059 1.00 98.56 110 GLY A C 1
ATOM 835 O O . GLY A 1 110 ? -1.665 3.721 -1.553 1.00 98.56 110 GLY A O 1
ATOM 836 N N . ILE A 1 111 ? 0.574 3.923 -1.436 1.00 98.88 111 ILE A N 1
ATOM 837 C CA . ILE A 1 111 ? 0.636 4.591 -0.132 1.00 98.88 111 ILE A CA 1
ATOM 838 C C . ILE A 1 111 ? 1.485 5.850 -0.274 1.00 98.88 111 ILE A C 1
ATOM 840 O O . ILE A 1 111 ? 2.638 5.772 -0.684 1.00 98.88 111 ILE A O 1
ATOM 844 N N . TYR A 1 112 ? 0.934 6.998 0.104 1.00 98.81 112 TYR A N 1
ATOM 845 C CA . TYR A 1 112 ? 1.623 8.281 0.104 1.00 98.81 112 TYR A CA 1
ATOM 846 C C . TYR A 1 112 ? 1.627 8.888 1.511 1.00 98.81 112 TYR A C 1
ATOM 848 O O . TYR A 1 112 ? 0.573 9.151 2.098 1.00 98.81 112 TYR A O 1
ATOM 856 N N . LEU A 1 113 ? 2.828 9.103 2.049 1.00 98.81 113 LEU A N 1
ATOM 857 C CA . LEU A 1 113 ? 3.076 9.771 3.322 1.00 98.81 113 LEU A CA 1
ATOM 858 C C . LEU A 1 113 ? 3.710 11.138 3.077 1.00 98.81 113 LEU A C 1
ATOM 860 O O . LEU A 1 113 ? 4.761 11.231 2.446 1.00 98.81 113 LEU A O 1
ATOM 864 N N . LYS A 1 114 ? 3.113 12.184 3.645 1.00 98.75 114 LYS A N 1
ATOM 865 C CA . LYS A 1 114 ? 3.633 13.549 3.590 1.00 98.75 114 LYS A CA 1
ATOM 866 C C . LYS A 1 114 ? 3.759 14.126 4.995 1.00 98.75 114 LYS A C 1
ATOM 868 O O . LYS A 1 114 ? 2.798 14.081 5.768 1.00 98.75 114 LYS A O 1
ATOM 873 N N . ASN A 1 115 ? 4.929 14.662 5.343 1.00 98.62 115 ASN A N 1
ATOM 874 C CA . ASN A 1 115 ? 5.205 15.261 6.658 1.00 98.62 115 ASN A CA 1
ATOM 875 C C . ASN A 1 115 ? 4.756 14.374 7.844 1.00 98.62 115 ASN A C 1
ATOM 877 O O . ASN A 1 115 ? 4.194 14.852 8.829 1.00 98.62 115 ASN A O 1
ATOM 881 N N . SER A 1 116 ? 4.911 13.058 7.719 1.00 98.62 116 SER A N 1
ATOM 882 C CA . SER A 1 116 ? 4.359 12.056 8.635 1.00 98.62 116 SER A CA 1
ATOM 883 C C . SER A 1 116 ? 5.484 11.266 9.303 1.00 98.62 116 SER A C 1
ATOM 885 O O . SER A 1 116 ? 6.529 11.041 8.704 1.00 98.62 116 SER A O 1
ATOM 887 N N . SER A 1 117 ? 5.312 10.840 10.555 1.00 98.56 117 SER A N 1
ATOM 888 C CA . SER A 1 117 ? 6.426 10.286 11.341 1.00 98.56 117 SER A CA 1
ATOM 889 C C . SER A 1 117 ? 6.106 8.982 12.055 1.00 98.56 117 SER A C 1
ATOM 891 O O . SER A 1 117 ? 4.992 8.756 12.524 1.00 98.56 117 SER A O 1
ATOM 893 N N . ASN A 1 118 ? 7.117 8.122 12.177 1.00 98.00 118 ASN A N 1
ATOM 894 C CA . ASN A 1 118 ? 7.060 6.869 12.935 1.00 98.00 118 ASN A CA 1
ATOM 895 C C . ASN A 1 118 ? 5.902 5.943 12.518 1.00 98.00 118 ASN A C 1
ATOM 897 O O . ASN A 1 118 ? 5.324 5.253 13.355 1.00 98.00 118 ASN A O 1
ATOM 901 N N . ASN A 1 119 ? 5.516 5.949 11.241 1.00 98.69 119 ASN A N 1
ATOM 902 C CA . ASN A 1 119 ? 4.503 5.020 10.743 1.00 98.69 119 ASN A CA 1
ATOM 903 C C . ASN A 1 119 ? 5.150 3.677 10.382 1.00 98.69 119 ASN A C 1
ATOM 905 O O . ASN A 1 119 ? 6.296 3.627 9.944 1.00 98.69 119 ASN A O 1
ATOM 909 N N . THR A 1 120 ? 4.404 2.592 10.539 1.00 98.88 120 THR A N 1
ATOM 910 C CA . THR A 1 120 ? 4.807 1.239 10.160 1.00 98.88 120 THR A CA 1
ATOM 911 C C . THR A 1 120 ? 3.987 0.793 8.957 1.00 98.88 120 THR A C 1
ATOM 913 O O . THR A 1 120 ? 2.757 0.762 9.012 1.00 98.88 120 THR A O 1
ATOM 916 N N . ILE A 1 121 ? 4.655 0.409 7.876 1.00 98.88 121 ILE A N 1
ATOM 917 C CA . ILE A 1 121 ? 4.027 -0.188 6.696 1.00 98.88 121 ILE A CA 1
ATOM 918 C C . ILE A 1 121 ? 4.536 -1.620 6.608 1.00 98.88 121 ILE A C 1
ATOM 920 O O . ILE A 1 121 ? 5.726 -1.836 6.380 1.00 98.88 121 ILE A O 1
ATOM 924 N N . GLU A 1 122 ? 3.665 -2.608 6.817 1.00 97.62 122 GLU A N 1
ATOM 925 C CA . GLU A 1 122 ? 4.102 -4.005 6.870 1.00 97.62 122 GLU A CA 1
ATOM 926 C C . GLU A 1 122 ? 3.174 -5.007 6.180 1.00 97.62 122 GLU A C 1
ATOM 928 O O . GLU A 1 122 ? 1.953 -4.930 6.293 1.00 97.62 122 GLU A O 1
ATOM 933 N N . ARG A 1 123 ? 3.756 -6.025 5.533 1.00 93.06 123 ARG A N 1
ATOM 934 C CA . ARG A 1 123 ? 3.008 -7.152 4.936 1.00 93.06 123 ARG A CA 1
ATOM 935 C C . ARG A 1 123 ? 1.934 -6.718 3.932 1.00 93.06 123 ARG A C 1
ATOM 937 O O . ARG A 1 123 ? 0.854 -7.303 3.893 1.00 93.06 123 ARG A O 1
ATOM 944 N N . ASN A 1 124 ? 2.203 -5.680 3.145 1.00 96.88 124 ASN A N 1
ATOM 945 C CA . ASN A 1 124 ? 1.310 -5.232 2.078 1.00 96.88 124 ASN A CA 1
ATOM 946 C C . ASN A 1 124 ? 1.795 -5.726 0.708 1.00 96.88 124 ASN A C 1
ATOM 948 O O . ASN A 1 124 ? 2.998 -5.867 0.492 1.00 96.88 124 ASN A O 1
ATOM 952 N N . ALA A 1 125 ? 0.858 -5.949 -0.213 1.00 94.31 125 ALA A N 1
ATOM 953 C CA . ALA A 1 125 ? 1.101 -6.185 -1.633 1.00 94.31 125 ALA A CA 1
ATOM 954 C C . ALA A 1 125 ? 0.631 -4.955 -2.428 1.00 94.31 125 ALA A C 1
ATOM 956 O O . ALA A 1 125 ? -0.537 -4.578 -2.348 1.00 94.31 125 ALA A O 1
ATOM 957 N N . ILE A 1 126 ? 1.531 -4.283 -3.146 1.00 96.69 126 ILE A N 1
ATOM 958 C CA . ILE A 1 126 ? 1.276 -2.957 -3.727 1.00 96.69 126 ILE A CA 1
ATOM 959 C C . ILE A 1 126 ? 1.733 -2.927 -5.192 1.00 96.69 126 ILE A C 1
ATOM 961 O O . ILE A 1 126 ? 2.920 -3.093 -5.468 1.00 96.69 126 ILE A O 1
ATOM 965 N N . SER A 1 127 ? 0.793 -2.677 -6.111 1.00 92.31 127 SER A N 1
ATOM 966 C CA . SER A 1 127 ? 1.040 -2.555 -7.559 1.00 92.31 127 SER A CA 1
ATOM 967 C C . SER A 1 127 ? 0.112 -1.514 -8.189 1.00 92.31 127 SER A C 1
ATOM 969 O O . SER A 1 127 ? -1.099 -1.70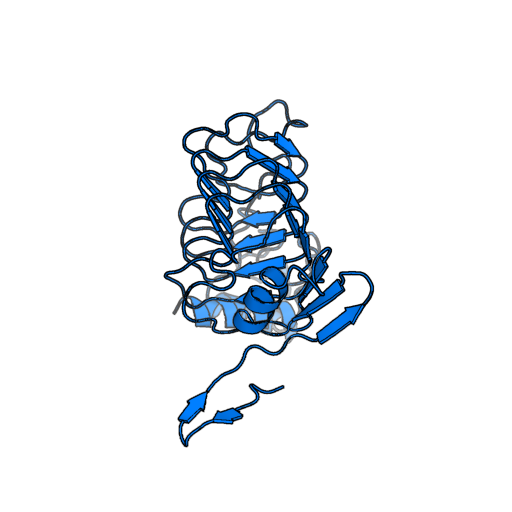5 -8.290 1.00 92.31 127 SER A O 1
ATOM 971 N N . ASN A 1 128 ? 0.670 -0.371 -8.575 1.00 93.44 128 ASN A N 1
ATOM 972 C CA . ASN A 1 128 ? -0.067 0.840 -8.923 1.00 93.44 128 ASN A CA 1
ATOM 973 C C . ASN A 1 128 ? 0.447 1.477 -10.219 1.00 93.44 128 ASN A C 1
ATOM 975 O O . ASN A 1 128 ? 1.475 1.107 -10.771 1.00 93.44 128 ASN A O 1
ATOM 979 N N . ARG A 1 129 ? -0.297 2.451 -10.737 1.00 92.06 129 ARG A N 1
ATOM 980 C CA . ARG A 1 129 ? -0.043 3.072 -12.040 1.00 92.06 129 ARG A CA 1
ATOM 981 C C . ARG A 1 129 ? 1.183 3.977 -12.066 1.00 92.06 129 ARG A C 1
ATOM 983 O O . ARG A 1 129 ? 1.639 4.286 -13.163 1.00 92.06 129 ARG A O 1
ATOM 990 N N . ASN A 1 130 ? 1.712 4.405 -10.920 1.00 95.88 130 ASN A N 1
ATOM 991 C CA . ASN A 1 130 ? 2.903 5.248 -10.873 1.00 95.88 130 ASN A CA 1
ATOM 992 C C . ASN A 1 130 ? 3.884 4.816 -9.774 1.00 95.88 130 ASN A C 1
ATOM 994 O O . ASN A 1 130 ? 4.901 4.198 -10.092 1.00 95.88 130 ASN A O 1
ATOM 998 N N . ILE A 1 131 ? 3.573 5.091 -8.501 1.00 97.81 131 ILE A N 1
ATOM 999 C CA . ILE A 1 131 ? 4.464 4.785 -7.368 1.00 97.81 131 ILE A CA 1
ATOM 1000 C C . ILE A 1 131 ? 3.786 3.840 -6.374 1.00 97.81 131 ILE A C 1
ATOM 1002 O O . ILE A 1 131 ? 2.620 4.019 -6.025 1.00 97.81 131 ILE A O 1
ATOM 1006 N N . GLY A 1 132 ? 4.514 2.840 -5.882 1.00 98.12 132 GLY A N 1
ATOM 1007 C CA . GLY A 1 132 ? 4.011 1.924 -4.862 1.00 98.12 132 GLY A CA 1
ATOM 1008 C C . GLY A 1 132 ? 3.879 2.598 -3.497 1.00 98.12 132 GLY A C 1
ATOM 1009 O O . GLY A 1 132 ? 2.768 2.850 -3.023 1.00 98.12 132 GLY A O 1
ATOM 1010 N N . ILE A 1 133 ? 5.016 2.907 -2.874 1.00 98.62 133 ILE A N 1
ATOM 1011 C CA . ILE A 1 133 ? 5.104 3.678 -1.630 1.00 98.62 133 ILE A CA 1
ATOM 1012 C C . ILE A 1 133 ? 5.904 4.950 -1.896 1.00 98.62 133 ILE A C 1
ATOM 1014 O O . ILE A 1 133 ? 7.085 4.893 -2.240 1.00 98.62 133 ILE A O 1
ATOM 1018 N N . TYR A 1 134 ? 5.258 6.094 -1.687 1.00 98.50 134 TYR A N 1
ATOM 1019 C CA . TYR A 1 134 ? 5.876 7.407 -1.759 1.00 98.50 134 TYR A CA 1
ATOM 1020 C C . TYR A 1 134 ? 5.991 8.019 -0.357 1.00 98.50 134 TYR A C 1
ATOM 1022 O O . TYR A 1 134 ? 4.995 8.174 0.352 1.00 98.50 134 TYR A O 1
ATOM 1030 N N . SER A 1 135 ? 7.211 8.374 0.041 1.00 98.12 135 SER A N 1
ATOM 1031 C CA . SER A 1 135 ? 7.507 9.107 1.270 1.00 98.12 135 SER A CA 1
ATOM 1032 C C . SER A 1 135 ? 8.024 10.507 0.933 1.00 98.12 135 SER A C 1
ATOM 1034 O O . SER A 1 135 ? 8.962 10.657 0.158 1.00 98.12 135 SER A O 1
ATOM 1036 N N . GLU A 1 136 ? 7.426 11.543 1.516 1.00 98.19 136 GLU A N 1
ATOM 1037 C CA . GLU A 1 136 ? 7.868 12.932 1.383 1.00 98.19 136 GLU A CA 1
ATOM 1038 C C . GLU A 1 136 ? 8.013 13.557 2.772 1.00 98.19 136 GLU A C 1
ATOM 1040 O O . GLU A 1 136 ? 7.039 13.637 3.532 1.00 98.19 136 GLU A O 1
ATOM 1045 N N . ASN A 1 137 ? 9.232 13.992 3.118 1.00 98.06 137 ASN A N 1
ATOM 1046 C CA . ASN A 1 137 ? 9.567 14.572 4.427 1.00 98.06 137 ASN A CA 1
ATOM 1047 C C . ASN A 1 137 ? 9.025 13.732 5.599 1.00 98.06 137 ASN A C 1
ATOM 1049 O O . ASN A 1 137 ? 8.467 14.261 6.562 1.00 98.06 137 ASN A O 1
ATOM 1053 N N . SER A 1 138 ? 9.112 12.406 5.475 1.00 98.38 138 SER A N 1
ATOM 1054 C CA . SER A 1 138 ? 8.457 11.466 6.382 1.00 98.38 138 SER A CA 1
ATOM 1055 C C . SER A 1 138 ? 9.419 10.393 6.885 1.00 98.38 138 SER A C 1
ATOM 1057 O O . SER A 1 138 ? 10.358 10.009 6.190 1.00 98.38 138 SER A O 1
ATOM 1059 N N . THR A 1 139 ? 9.172 9.898 8.101 1.00 98.25 139 THR A N 1
ATOM 1060 C CA . THR A 1 139 ? 9.907 8.768 8.692 1.00 98.25 139 THR A CA 1
ATOM 1061 C C . THR A 1 139 ? 8.992 7.562 8.848 1.00 98.25 139 THR A C 1
ATOM 1063 O O . THR A 1 139 ? 7.838 7.687 9.275 1.00 98.25 139 THR A O 1
ATOM 1066 N N . SER A 1 140 ? 9.475 6.374 8.484 1.00 98.12 140 SER A N 1
ATOM 1067 C CA . SER A 1 140 ? 8.696 5.136 8.592 1.00 98.12 140 SER A CA 1
ATOM 1068 C C . SER A 1 140 ? 9.553 3.890 8.794 1.00 98.12 140 SER A C 1
ATOM 1070 O O . SER A 1 140 ? 10.740 3.871 8.478 1.00 98.12 140 SER A O 1
ATOM 1072 N N . VAL A 1 141 ? 8.913 2.843 9.310 1.00 98.31 141 VAL A N 1
ATOM 1073 C CA . VAL A 1 141 ? 9.419 1.472 9.330 1.00 98.31 141 VAL A CA 1
ATOM 1074 C C . VAL A 1 141 ? 8.679 0.671 8.256 1.00 98.31 141 VAL A C 1
ATOM 1076 O O . VAL A 1 141 ? 7.476 0.439 8.382 1.00 98.31 141 VAL A O 1
ATOM 1079 N N . ILE A 1 142 ? 9.369 0.255 7.195 1.00 98.00 142 ILE A N 1
ATOM 1080 C CA . ILE A 1 142 ? 8.772 -0.429 6.036 1.00 98.00 142 ILE A CA 1
ATOM 1081 C C . ILE A 1 142 ? 9.274 -1.874 6.012 1.00 98.00 142 ILE A C 1
ATOM 1083 O O . ILE A 1 142 ? 10.414 -2.122 5.647 1.00 98.00 142 ILE A O 1
ATOM 1087 N N . ASN A 1 143 ? 8.459 -2.847 6.420 1.00 95.00 143 ASN A N 1
ATOM 1088 C CA . ASN A 1 143 ? 8.913 -4.233 6.590 1.00 95.00 143 ASN A CA 1
ATOM 1089 C C . ASN A 1 143 ? 8.070 -5.249 5.826 1.00 95.00 143 ASN A C 1
ATOM 1091 O O . ASN A 1 143 ? 6.847 -5.273 5.950 1.00 95.00 143 ASN A O 1
ATOM 1095 N N . SER A 1 144 ? 8.720 -6.214 5.176 1.00 93.44 144 SER A N 1
ATOM 1096 C CA . SER A 1 144 ? 8.032 -7.381 4.602 1.00 93.44 144 SER A CA 1
ATOM 1097 C C . SER A 1 144 ? 6.918 -7.024 3.613 1.00 93.44 144 SER A C 1
ATOM 1099 O O . SER A 1 144 ? 5.896 -7.706 3.569 1.00 93.44 144 SER A O 1
ATOM 1101 N N . ASN A 1 145 ? 7.071 -5.936 2.856 1.00 94.50 145 ASN A N 1
ATOM 1102 C CA . ASN A 1 145 ? 6.129 -5.564 1.803 1.00 94.50 145 ASN A CA 1
ATOM 1103 C C . ASN A 1 145 ? 6.580 -6.133 0.457 1.00 94.50 145 ASN A C 1
ATOM 1105 O O . ASN A 1 145 ? 7.774 -6.246 0.191 1.00 94.50 145 ASN A O 1
ATOM 1109 N N . MET A 1 146 ? 5.621 -6.447 -0.406 1.00 92.56 146 MET A N 1
ATOM 1110 C CA . MET A 1 146 ? 5.846 -6.744 -1.815 1.00 92.56 146 MET A CA 1
ATOM 1111 C C . MET A 1 146 ? 5.343 -5.555 -2.628 1.00 92.56 146 MET A C 1
ATOM 1113 O O . MET A 1 146 ? 4.137 -5.354 -2.760 1.00 92.56 146 MET A O 1
ATOM 1117 N N . VAL A 1 147 ? 6.266 -4.740 -3.125 1.00 95.56 147 VAL A N 1
ATOM 1118 C CA . VAL A 1 147 ? 5.972 -3.507 -3.853 1.00 95.56 147 VAL A CA 1
ATOM 1119 C C . VAL A 1 147 ? 6.595 -3.645 -5.228 1.00 95.56 147 VAL A C 1
ATOM 1121 O O . VAL A 1 147 ? 7.808 -3.556 -5.355 1.00 95.56 147 VAL A O 1
ATOM 1124 N N . ILE A 1 148 ? 5.771 -3.983 -6.215 1.00 90.19 148 ILE A N 1
ATOM 1125 C CA . ILE A 1 148 ? 6.21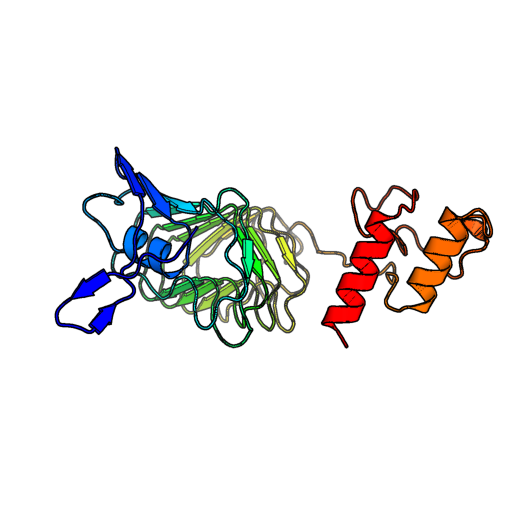1 -4.428 -7.543 1.00 90.19 148 ILE A CA 1
ATOM 1126 C C . ILE A 1 148 ? 5.235 -3.939 -8.610 1.00 90.19 148 ILE A C 1
ATOM 1128 O O . ILE A 1 148 ? 4.086 -3.612 -8.303 1.00 90.19 148 ILE A O 1
ATOM 1132 N N . ASN A 1 149 ? 5.653 -3.956 -9.877 1.00 87.25 149 ASN A N 1
ATOM 1133 C CA . ASN A 1 149 ? 4.807 -3.578 -11.015 1.00 87.25 149 ASN A CA 1
ATOM 1134 C C . ASN A 1 149 ? 4.216 -2.161 -10.877 1.00 87.25 149 ASN A C 1
ATOM 1136 O O . ASN A 1 149 ? 3.081 -1.919 -11.283 1.00 87.25 149 ASN A O 1
ATOM 1140 N N . ASN A 1 150 ? 4.970 -1.231 -10.280 1.00 88.69 150 ASN A N 1
ATOM 1141 C CA . ASN A 1 150 ? 4.638 0.193 -10.267 1.00 88.69 150 ASN A CA 1
ATOM 1142 C C . ASN A 1 150 ? 5.368 0.890 -11.415 1.00 88.69 150 ASN A C 1
ATOM 1144 O O . ASN A 1 150 ? 6.563 0.669 -11.584 1.00 88.69 150 ASN A O 1
ATOM 1148 N N . THR A 1 151 ? 4.689 1.691 -12.238 1.00 90.00 151 THR A N 1
ATOM 1149 C CA . THR A 1 151 ? 5.270 2.163 -13.513 1.00 90.00 151 THR A CA 1
ATOM 1150 C C . THR A 1 151 ? 6.578 2.938 -13.344 1.00 90.00 151 THR A C 1
ATOM 1152 O O . THR A 1 151 ? 7.534 2.641 -14.058 1.00 90.00 151 THR A O 1
ATOM 1155 N N . ALA A 1 152 ? 6.646 3.882 -12.400 1.00 92.88 152 ALA A N 1
ATOM 1156 C CA . ALA A 1 152 ? 7.848 4.681 -12.167 1.00 92.88 152 ALA A CA 1
ATOM 1157 C C . ALA A 1 152 ? 8.733 4.078 -11.076 1.00 92.88 152 ALA A C 1
ATOM 1159 O O . ALA A 1 152 ? 9.885 3.746 -11.343 1.00 92.88 152 ALA A O 1
ATOM 1160 N N . TYR A 1 153 ? 8.194 3.912 -9.864 1.00 95.44 153 TYR A N 1
ATOM 1161 C CA . TYR A 1 153 ? 8.969 3.490 -8.698 1.00 95.44 153 TYR A CA 1
ATOM 1162 C C . TYR A 1 153 ? 8.165 2.578 -7.781 1.00 95.44 153 TYR A C 1
ATOM 1164 O O . TYR A 1 153 ? 6.991 2.816 -7.514 1.00 95.44 153 TYR A O 1
ATOM 1172 N N . ASP A 1 154 ? 8.805 1.561 -7.226 1.00 95.69 154 ASP A N 1
ATOM 1173 C CA . ASP A 1 154 ? 8.192 0.752 -6.179 1.00 95.69 154 ASP A CA 1
ATOM 1174 C C . ASP A 1 154 ? 8.254 1.489 -4.846 1.00 95.69 154 ASP A C 1
ATOM 1176 O O . ASP A 1 154 ? 7.232 1.726 -4.205 1.00 95.69 154 ASP A O 1
ATOM 1180 N N . LEU A 1 155 ? 9.457 1.912 -4.463 1.00 96.62 155 LEU A N 1
ATOM 1181 C CA . LEU A 1 155 ? 9.720 2.686 -3.258 1.00 96.62 155 LEU A CA 1
ATOM 1182 C C . LEU A 1 155 ? 10.421 3.975 -3.668 1.00 96.62 155 LEU A C 1
ATOM 1184 O O . LEU A 1 155 ? 11.468 3.930 -4.316 1.00 96.62 155 LEU A O 1
ATOM 1188 N N . TYR A 1 156 ? 9.858 5.115 -3.276 1.00 97.00 156 TYR A N 1
ATOM 1189 C CA . TYR A 1 156 ? 10.423 6.413 -3.619 1.00 97.00 156 TYR A CA 1
ATOM 1190 C C . TYR A 1 156 ? 10.385 7.397 -2.449 1.00 97.00 156 TYR A C 1
ATOM 1192 O O . TYR A 1 156 ? 9.364 7.565 -1.779 1.00 97.00 156 TYR A O 1
ATOM 1200 N N . SER A 1 157 ? 11.506 8.088 -2.261 1.00 96.50 157 SER A N 1
ATOM 1201 C CA . SER A 1 157 ? 11.626 9.327 -1.499 1.00 96.50 157 SER A CA 1
ATOM 1202 C C . SER A 1 157 ? 12.765 10.158 -2.084 1.00 96.50 157 SER A C 1
ATOM 1204 O O . SER A 1 157 ? 13.759 9.613 -2.570 1.00 96.50 157 SER A O 1
ATOM 1206 N N . SER A 1 158 ? 12.664 11.485 -2.009 1.00 94.44 158 SER A N 1
ATOM 1207 C CA . SER A 1 158 ? 13.805 12.361 -2.305 1.00 94.44 158 SER A CA 1
ATOM 1208 C C . SER A 1 158 ? 14.915 12.214 -1.256 1.00 94.44 158 SER A C 1
ATOM 1210 O O . SER A 1 158 ? 16.100 12.219 -1.612 1.00 94.44 158 SER A O 1
ATOM 1212 N N . ASP A 1 159 ? 14.509 12.036 0.004 1.00 93.44 159 ASP A N 1
ATOM 1213 C CA . ASP A 1 159 ? 15.327 11.761 1.184 1.00 93.44 159 ASP A CA 1
ATOM 1214 C C . ASP A 1 159 ? 14.537 10.846 2.136 1.00 93.44 159 ASP A C 1
ATOM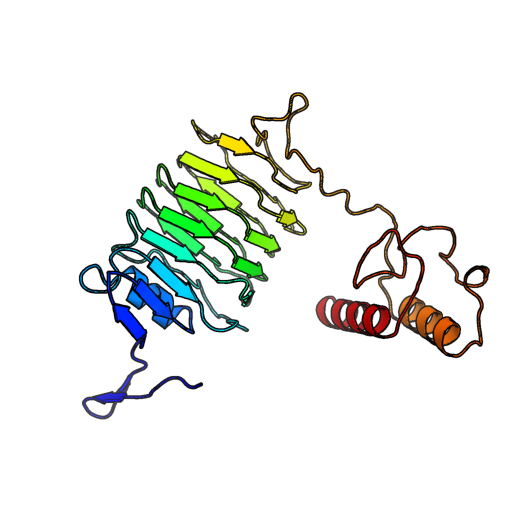 1216 O O . ASP A 1 159 ? 13.434 11.177 2.577 1.00 93.44 159 ASP A O 1
ATOM 1220 N N . TRP A 1 160 ? 15.067 9.661 2.432 1.00 94.62 160 TRP A N 1
ATOM 1221 C CA . TRP A 1 160 ? 14.406 8.697 3.314 1.00 94.62 160 TRP A CA 1
ATOM 1222 C C . TRP A 1 160 ? 14.469 9.090 4.796 1.00 94.62 160 TRP A C 1
ATOM 1224 O O . TRP A 1 160 ? 13.816 8.437 5.616 1.00 94.62 160 TRP A O 1
ATOM 1234 N N . LEU A 1 161 ? 15.178 10.170 5.152 1.00 95.62 161 LEU A N 1
ATOM 1235 C CA . LEU A 1 161 ? 15.382 10.606 6.533 1.00 95.62 161 LEU A CA 1
ATOM 1236 C C . LEU A 1 161 ? 15.863 9.422 7.396 1.00 95.62 161 LEU A C 1
ATOM 1238 O O . LEU A 1 161 ? 16.654 8.594 6.956 1.00 95.62 161 LEU A O 1
ATOM 1242 N N . SER A 1 162 ? 15.367 9.301 8.628 1.00 95.62 162 SER A N 1
ATOM 1243 C CA . SER A 1 162 ? 15.635 8.158 9.505 1.00 95.62 162 SER A CA 1
ATOM 1244 C C . SER A 1 162 ? 14.702 6.963 9.251 1.00 95.62 162 SER A C 1
ATOM 1246 O O . SER A 1 162 ? 14.416 6.209 10.186 1.00 95.62 162 SER A O 1
ATOM 1248 N N . SER A 1 163 ? 14.139 6.822 8.046 1.00 96.56 163 SER A N 1
ATOM 1249 C CA . SER A 1 163 ? 13.325 5.648 7.716 1.00 96.56 163 SER A CA 1
ATOM 1250 C C . SER A 1 163 ? 14.192 4.395 7.676 1.00 96.56 163 SER A C 1
ATOM 1252 O O . SER A 1 163 ? 15.390 4.447 7.416 1.00 96.56 163 SER A O 1
ATOM 1254 N N . SER A 1 164 ? 13.579 3.257 7.970 1.00 96.38 164 SER A N 1
ATOM 1255 C CA . SER A 1 164 ? 14.261 1.965 7.994 1.00 96.38 164 SER A CA 1
ATOM 1256 C C . SER A 1 164 ? 13.303 0.860 7.596 1.00 96.38 164 SER A C 1
ATOM 1258 O O . SER A 1 164 ? 12.086 1.043 7.586 1.00 96.38 164 SER A O 1
ATOM 1260 N N . GLY A 1 165 ? 13.829 -0.309 7.274 1.00 95.62 165 GLY A N 1
ATOM 1261 C CA . GLY A 1 165 ? 12.991 -1.419 6.877 1.00 95.62 165 GLY A CA 1
ATOM 1262 C C . GLY A 1 165 ? 13.795 -2.632 6.473 1.00 95.62 165 GLY A C 1
ATOM 1263 O O . GLY A 1 165 ? 15.004 -2.544 6.336 1.00 95.62 165 GLY A O 1
ATOM 1264 N N . SER A 1 166 ? 13.132 -3.770 6.344 1.00 94.19 166 SER A N 1
ATOM 1265 C CA . SER A 1 166 ? 13.771 -5.050 6.058 1.00 94.19 166 SER A CA 1
ATOM 1266 C C . SER A 1 166 ? 12.810 -5.996 5.355 1.00 94.19 166 SER A C 1
ATOM 1268 O O . SER A 1 166 ? 11.583 -5.910 5.509 1.00 94.19 166 SER A O 1
ATOM 1270 N N . ASN A 1 167 ? 13.378 -6.963 4.639 1.00 88.81 167 ASN A N 1
ATOM 1271 C CA . ASN A 1 167 ? 12.633 -8.033 3.982 1.00 88.81 167 ASN A CA 1
ATOM 1272 C C . ASN A 1 167 ? 11.577 -7.555 2.968 1.00 88.81 167 ASN A C 1
ATOM 1274 O O . ASN A 1 167 ? 10.572 -8.229 2.746 1.00 88.81 167 ASN A O 1
ATOM 1278 N N . ASN A 1 168 ? 11.777 -6.398 2.345 1.00 90.56 168 ASN A N 1
ATOM 1279 C CA . ASN A 1 168 ? 10.903 -5.940 1.276 1.00 90.56 168 ASN A CA 1
ATOM 1280 C C . ASN A 1 168 ? 11.258 -6.635 -0.046 1.00 90.56 168 ASN A C 1
ATOM 1282 O O . ASN A 1 168 ? 12.376 -7.117 -0.249 1.00 90.56 168 ASN A O 1
ATOM 1286 N N . THR A 1 169 ? 10.271 -6.712 -0.937 1.00 88.75 169 THR A N 1
ATOM 1287 C CA . THR A 1 169 ? 10.407 -7.224 -2.302 1.00 88.75 169 THR A CA 1
ATOM 1288 C C . THR A 1 169 ? 10.084 -6.117 -3.290 1.00 88.75 169 THR A C 1
ATOM 1290 O O . THR A 1 169 ? 8.944 -5.658 -3.293 1.00 88.75 169 THR A O 1
ATOM 1293 N N . CYS A 1 170 ? 11.061 -5.685 -4.088 1.00 88.75 170 CYS A N 1
ATOM 1294 C CA . CYS A 1 170 ? 10.895 -4.627 -5.091 1.00 88.75 170 CYS A CA 1
ATOM 1295 C C . CYS A 1 170 ? 12.008 -4.648 -6.152 1.00 88.75 170 CYS A C 1
ATOM 1297 O O . CYS A 1 170 ? 13.053 -5.265 -5.930 1.00 88.75 170 CYS A O 1
ATOM 1299 N N . ASP A 1 171 ? 11.811 -3.982 -7.291 1.00 85.62 171 ASP A N 1
ATOM 1300 C CA . ASP A 1 171 ? 12.825 -3.824 -8.346 1.00 85.62 171 ASP A CA 1
ATOM 1301 C C . ASP A 1 171 ? 13.147 -2.369 -8.712 1.00 85.62 171 ASP A C 1
ATOM 1303 O O . ASP A 1 171 ? 14.226 -2.104 -9.245 1.00 85.62 171 ASP A O 1
ATOM 1307 N N . LYS A 1 172 ? 12.284 -1.418 -8.336 1.00 89.62 172 LYS A N 1
ATOM 1308 C CA . LYS A 1 172 ? 12.461 0.027 -8.556 1.00 89.62 172 LYS A CA 1
ATOM 1309 C C . LYS A 1 172 ? 12.479 0.818 -7.244 1.00 89.62 172 LYS A C 1
ATOM 1311 O O . LYS A 1 172 ? 11.612 1.654 -6.991 1.00 89.62 172 LYS A O 1
ATOM 1316 N N . ALA A 1 173 ? 13.457 0.530 -6.387 1.00 84.19 173 ALA A N 1
ATOM 1317 C CA . ALA A 1 173 ? 13.676 1.216 -5.108 1.00 84.19 173 ALA A CA 1
ATOM 1318 C C . ALA A 1 173 ? 14.748 2.311 -5.229 1.00 84.19 173 ALA A C 1
ATOM 1320 O O . ALA A 1 173 ? 15.943 2.035 -5.148 1.00 84.19 173 ALA A O 1
ATOM 1321 N N . GLU A 1 174 ? 14.332 3.566 -5.400 1.00 82.94 174 GLU A N 1
ATOM 1322 C CA . GLU A 1 174 ? 15.260 4.700 -5.502 1.00 82.94 174 GLU A CA 1
ATOM 1323 C C . GLU A 1 174 ? 15.807 5.088 -4.127 1.00 82.94 174 GLU A C 1
ATOM 1325 O O . GLU A 1 174 ? 15.069 5.569 -3.260 1.00 82.94 174 GLU A O 1
ATOM 1330 N N . LYS A 1 175 ? 17.120 4.902 -3.935 1.00 86.06 175 LYS A N 1
ATOM 1331 C CA . LYS A 1 175 ? 17.854 5.216 -2.690 1.00 86.06 175 LYS A CA 1
ATOM 1332 C C . LYS A 1 175 ? 17.314 4.518 -1.434 1.00 86.06 175 LYS A C 1
ATOM 1334 O O . LYS A 1 175 ? 17.672 4.907 -0.325 1.00 86.06 175 LYS A O 1
ATOM 1339 N N . TRP A 1 176 ? 16.415 3.553 -1.600 1.00 90.94 176 TRP A N 1
ATOM 1340 C CA . TRP A 1 176 ? 15.916 2.740 -0.506 1.00 90.94 176 TRP A CA 1
ATOM 1341 C C . TRP A 1 176 ? 16.804 1.518 -0.350 1.00 90.94 176 TRP A C 1
ATOM 1343 O O . TRP A 1 176 ? 16.941 0.744 -1.295 1.00 90.94 176 TRP A O 1
ATOM 1353 N N . ASP A 1 177 ? 17.302 1.313 0.864 1.00 89.25 177 ASP A N 1
ATOM 1354 C CA . ASP A 1 177 ? 18.079 0.142 1.231 1.00 89.25 177 ASP A CA 1
ATOM 1355 C C . ASP A 1 177 ? 17.421 -0.534 2.436 1.00 89.25 177 ASP A C 1
ATOM 1357 O O . ASP A 1 177 ? 17.237 0.078 3.493 1.00 89.25 177 ASP A O 1
ATOM 1361 N N . ASP A 1 178 ? 17.070 -1.810 2.282 1.00 89.31 178 ASP A N 1
ATOM 1362 C CA . ASP A 1 178 ? 16.698 -2.636 3.424 1.00 89.31 178 ASP A CA 1
ATOM 1363 C C . ASP A 1 178 ? 17.903 -2.739 4.377 1.00 89.31 178 ASP A C 1
ATOM 1365 O O . ASP A 1 178 ? 19.028 -3.034 3.973 1.00 89.31 178 ASP A O 1
ATOM 1369 N N . THR A 1 179 ? 17.672 -2.509 5.669 1.00 86.06 179 THR A N 1
ATOM 1370 C CA . THR A 1 179 ? 18.718 -2.422 6.700 1.00 86.06 179 THR A CA 1
ATOM 1371 C C . THR A 1 179 ? 19.440 -3.741 6.946 1.00 86.06 179 THR A C 1
ATOM 1373 O O . THR A 1 179 ? 20.530 -3.746 7.517 1.00 86.06 179 THR A O 1
ATOM 1376 N N . ASP A 1 180 ? 18.854 -4.861 6.520 1.00 78.88 180 ASP A N 1
ATOM 1377 C CA . ASP A 1 180 ? 19.449 -6.193 6.570 1.00 78.88 180 ASP A CA 1
ATOM 1378 C C . ASP A 1 180 ? 20.190 -6.580 5.277 1.00 78.88 180 ASP A C 1
ATOM 1380 O O . ASP A 1 180 ? 20.562 -7.744 5.105 1.00 78.88 180 ASP A O 1
ATOM 1384 N N . VAL A 1 181 ? 20.443 -5.617 4.381 1.00 69.31 181 VAL A N 1
ATOM 1385 C CA . VAL A 1 181 ? 21.083 -5.831 3.076 1.00 69.31 181 VAL A CA 1
ATOM 1386 C C . VAL A 1 181 ? 22.332 -4.966 2.934 1.00 69.31 181 VAL A C 1
ATOM 1388 O O . VAL A 1 181 ? 22.325 -3.767 3.182 1.00 69.31 181 VAL A O 1
ATOM 1391 N N . THR A 1 182 ? 23.433 -5.574 2.492 1.00 64.56 182 THR A N 1
ATOM 1392 C CA . THR A 1 182 ? 24.728 -4.890 2.325 1.00 64.56 182 THR A CA 1
ATOM 1393 C C . THR A 1 182 ? 24.943 -4.292 0.934 1.00 64.56 182 THR A C 1
ATOM 1395 O O . THR A 1 182 ? 25.843 -3.477 0.754 1.00 64.56 182 THR A O 1
ATOM 1398 N N . SER A 1 183 ? 24.148 -4.698 -0.059 1.00 64.56 183 SER A N 1
ATOM 1399 C CA . SER A 1 183 ? 24.312 -4.329 -1.472 1.00 64.56 183 SER A CA 1
ATOM 1400 C C . SER A 1 183 ? 23.375 -3.218 -1.964 1.00 64.56 183 SER A C 1
ATOM 1402 O O . SER A 1 183 ? 23.319 -2.977 -3.170 1.00 64.56 183 SER A O 1
ATOM 1404 N N . GLY A 1 184 ? 22.635 -2.578 -1.057 1.00 68.31 184 GLY A N 1
ATOM 1405 C CA . GLY A 1 184 ? 21.590 -1.605 -1.379 1.00 68.31 184 GLY A CA 1
ATOM 1406 C C . GLY A 1 184 ? 20.345 -2.214 -2.045 1.00 68.31 184 GLY A C 1
ATOM 1407 O O . GLY A 1 184 ? 20.381 -3.337 -2.565 1.00 68.31 184 GLY A O 1
ATOM 1408 N N . GLY A 1 185 ? 19.235 -1.479 -2.035 1.00 81.44 185 GLY A N 1
ATOM 1409 C CA . GLY A 1 185 ? 17.928 -1.910 -2.526 1.00 81.44 185 GLY A CA 1
ATOM 1410 C C . GLY A 1 185 ? 17.116 -2.740 -1.524 1.00 81.44 185 GLY A C 1
ATOM 1411 O O . GLY A 1 185 ? 17.484 -2.927 -0.363 1.00 81.44 185 GLY A O 1
ATOM 1412 N N . CYS A 1 186 ? 15.996 -3.289 -2.001 1.00 87.12 186 CYS A N 1
ATOM 1413 C CA . CYS A 1 186 ? 15.220 -4.296 -1.273 1.00 87.12 186 CYS A CA 1
ATOM 1414 C C . CYS A 1 186 ? 15.994 -5.614 -1.107 1.00 87.12 186 CYS A C 1
ATOM 1416 O O . CYS A 1 186 ? 16.720 -6.035 -2.012 1.00 87.12 186 CYS A O 1
ATOM 1418 N N . ARG A 1 187 ? 15.756 -6.321 0.009 1.00 80.44 187 ARG A N 1
ATOM 1419 C CA . ARG A 1 187 ? 16.321 -7.652 0.294 1.00 80.44 187 ARG A CA 1
ATOM 1420 C C . ARG A 1 187 ? 16.000 -8.652 -0.792 1.00 80.44 187 ARG A C 1
ATOM 1422 O O . ARG A 1 187 ? 16.882 -9.365 -1.269 1.00 80.44 187 ARG A O 1
ATOM 1429 N N . ASN A 1 188 ? 14.731 -8.711 -1.163 1.00 72.25 188 ASN A N 1
ATOM 1430 C CA . ASN A 1 188 ? 14.303 -9.504 -2.289 1.00 72.25 188 ASN A CA 1
ATOM 1431 C C . ASN A 1 188 ? 14.229 -8.538 -3.462 1.00 72.25 188 ASN A C 1
ATOM 1433 O O . ASN A 1 188 ? 13.333 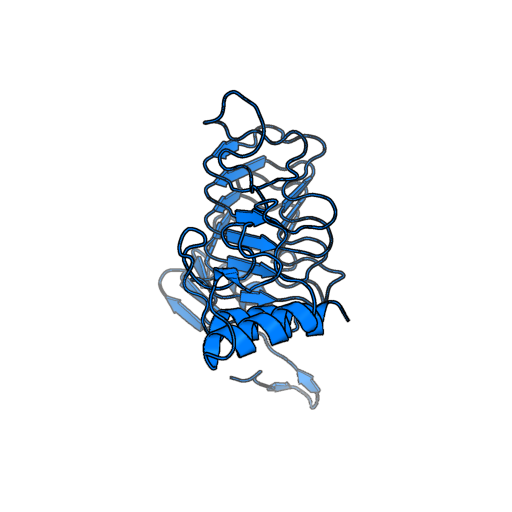-7.700 -3.544 1.00 72.25 188 ASN A O 1
ATOM 1437 N N . LYS A 1 189 ? 15.175 -8.635 -4.392 1.00 72.06 189 LYS A N 1
ATOM 1438 C CA . LYS A 1 189 ? 14.916 -8.032 -5.693 1.00 72.06 189 LYS A CA 1
ATOM 1439 C C . LYS A 1 189 ? 13.724 -8.775 -6.261 1.00 72.06 189 LYS A C 1
ATOM 1441 O O . LYS A 1 189 ? 13.769 -10.007 -6.334 1.00 72.06 189 LYS A O 1
ATOM 1446 N N . TYR A 1 190 ? 12.672 -8.048 -6.631 1.00 63.69 190 TYR A N 1
ATOM 1447 C CA . TYR A 1 190 ? 11.713 -8.612 -7.559 1.00 63.69 190 TYR A CA 1
ATOM 1448 C C . TYR A 1 190 ? 12.494 -8.809 -8.846 1.00 63.69 190 TYR A C 1
ATOM 1450 O O . TYR A 1 190 ? 12.630 -7.942 -9.697 1.00 63.69 190 TYR A O 1
ATOM 1458 N N . GLN A 1 191 ? 13.094 -9.981 -8.965 1.00 53.75 191 GLN A N 1
ATOM 1459 C CA . GLN A 1 191 ? 13.259 -10.538 -10.272 1.00 53.75 191 GLN A CA 1
ATOM 1460 C C . GLN A 1 191 ? 11.804 -10.700 -10.692 1.00 53.75 191 GLN A C 1
ATOM 1462 O O . GLN A 1 191 ? 11.164 -11.691 -10.348 1.00 53.75 191 GLN A O 1
ATOM 1467 N N . SER A 1 192 ? 11.272 -9.713 -11.428 1.00 47.47 192 SER A N 1
ATOM 1468 C CA . SER A 1 192 ? 10.530 -10.110 -12.609 1.00 47.47 192 SER A CA 1
ATOM 1469 C C . SER A 1 192 ? 11.431 -11.186 -13.168 1.00 47.47 192 SER A C 1
ATOM 1471 O O . SER A 1 192 ? 12.589 -10.916 -13.508 1.00 47.47 192 SER A O 1
ATOM 1473 N N . GLN A 1 193 ? 11.040 -12.452 -13.014 1.00 43.44 193 GLN A N 1
ATOM 1474 C CA . GLN A 1 193 ? 11.741 -13.443 -13.775 1.00 43.44 193 GLN A CA 1
ATOM 1475 C C . GLN A 1 193 ? 11.644 -12.852 -15.174 1.00 43.44 193 GLN A C 1
ATOM 1477 O O . GLN A 1 193 ? 10.559 -12.715 -15.728 1.00 43.44 193 GLN A O 1
ATOM 1482 N N . SER A 1 194 ? 12.783 -12.476 -15.734 1.00 45.94 194 SER A N 1
ATOM 1483 C CA . SER A 1 194 ? 12.956 -12.382 -17.166 1.00 45.94 194 SER A CA 1
ATOM 1484 C C . SER A 1 194 ? 12.898 -13.791 -17.764 1.00 45.94 194 SER A C 1
ATOM 1486 O O . SER A 1 194 ? 13.510 -14.083 -18.781 1.00 45.94 194 SER A O 1
ATOM 1488 N N . THR A 1 195 ? 12.128 -14.697 -17.165 1.00 53.50 195 THR A N 1
ATOM 1489 C CA . THR A 1 195 ? 11.255 -15.539 -17.943 1.00 53.50 195 THR A CA 1
ATOM 1490 C C . THR A 1 195 ? 10.242 -14.557 -18.500 1.00 53.50 195 THR A C 1
ATOM 1492 O O . THR A 1 195 ? 9.290 -14.177 -17.820 1.00 53.50 195 THR A O 1
ATOM 1495 N N . GLU A 1 196 ? 10.487 -14.078 -19.720 1.00 69.75 196 GLU A N 1
ATOM 1496 C CA . GLU A 1 196 ? 9.393 -13.617 -20.571 1.00 69.75 196 GLU A CA 1
ATOM 1497 C C . GLU A 1 196 ? 8.180 -14.491 -20.226 1.00 69.75 196 GLU A C 1
ATOM 1499 O O . GLU A 1 196 ? 8.310 -15.710 -20.169 1.00 69.75 196 GLU A O 1
ATOM 1504 N N . LYS A 1 197 ? 7.088 -13.896 -19.758 1.00 82.75 197 LYS A N 1
ATOM 1505 C CA . LYS A 1 197 ? 5.872 -14.664 -19.502 1.00 82.75 197 LYS A CA 1
ATOM 1506 C C . LYS A 1 197 ? 5.096 -14.686 -20.799 1.00 82.75 197 LYS A C 1
ATOM 1508 O O . LYS A 1 197 ? 5.314 -13.837 -21.662 1.00 82.75 197 LYS A O 1
ATOM 1513 N N . ALA A 1 198 ? 4.164 -15.613 -20.903 1.00 86.44 198 ALA A N 1
ATOM 1514 C CA . ALA A 1 198 ? 3.131 -15.488 -21.906 1.00 86.44 198 ALA A CA 1
ATOM 1515 C C . ALA A 1 198 ? 2.449 -14.108 -21.784 1.00 86.44 198 ALA A C 1
ATOM 1517 O O . ALA A 1 198 ? 2.199 -13.598 -20.684 1.00 86.44 198 ALA A O 1
ATOM 1518 N N . THR A 1 199 ? 2.216 -13.460 -22.914 1.00 88.19 199 THR A N 1
ATOM 1519 C CA . THR A 1 199 ? 1.707 -12.083 -22.960 1.00 88.19 199 THR A CA 1
ATOM 1520 C C . THR A 1 199 ? 0.540 -11.910 -23.902 1.00 88.19 199 THR A C 1
ATOM 1522 O O . THR A 1 199 ? -0.204 -10.950 -23.732 1.00 88.19 199 THR A O 1
ATOM 1525 N N . ASP A 1 200 ? 0.357 -12.808 -24.867 1.00 89.06 200 ASP A N 1
ATOM 1526 C CA . ASP A 1 200 ? -0.647 -12.630 -25.904 1.00 89.06 200 ASP A CA 1
ATOM 1527 C C . ASP A 1 200 ? -1.583 -13.836 -26.052 1.00 89.06 200 ASP A C 1
ATOM 1529 O O . ASP A 1 200 ? -1.494 -14.854 -25.358 1.00 89.06 200 ASP A O 1
ATOM 1533 N N . ILE A 1 201 ? -2.564 -13.677 -26.939 1.00 92.94 201 ILE A N 1
ATOM 1534 C CA . ILE A 1 201 ? -3.600 -14.682 -27.152 1.00 92.94 201 ILE A CA 1
ATOM 1535 C C . ILE A 1 201 ? -3.048 -15.963 -27.791 1.00 92.94 201 ILE A C 1
ATOM 1537 O O . ILE A 1 201 ? -3.638 -17.026 -27.604 1.00 92.94 201 ILE A O 1
ATOM 1541 N N . PHE A 1 202 ? -1.928 -15.894 -28.517 1.00 94.38 202 PHE A N 1
ATOM 1542 C CA . PHE A 1 202 ? -1.297 -17.069 -29.113 1.00 94.38 202 PHE A CA 1
ATOM 1543 C C . PHE A 1 202 ? -0.644 -17.933 -28.039 1.00 94.38 202 PHE A C 1
ATOM 1545 O O . PHE A 1 202 ? -0.778 -19.155 -28.090 1.00 94.38 202 PHE A O 1
ATOM 1552 N N . ASP A 1 203 ? -0.059 -17.321 -27.009 1.00 93.94 203 ASP A N 1
ATOM 1553 C CA . ASP A 1 203 ? 0.426 -18.067 -25.851 1.00 93.94 203 ASP A CA 1
ATOM 1554 C C . ASP A 1 203 ? -0.715 -18.795 -25.118 1.00 93.94 203 ASP A C 1
ATOM 1556 O O . ASP A 1 203 ? -0.573 -19.951 -24.720 1.00 93.94 203 ASP A O 1
ATOM 1560 N N . ALA A 1 204 ? -1.880 -18.150 -24.974 1.00 93.25 204 ALA A N 1
ATOM 1561 C CA . ALA A 1 204 ? -3.056 -18.777 -24.365 1.00 93.25 204 ALA A CA 1
ATOM 1562 C C . ALA A 1 204 ? -3.562 -19.979 -25.184 1.00 93.25 204 ALA A C 1
ATOM 1564 O O . ALA A 1 204 ? -3.973 -20.989 -24.607 1.00 93.25 204 ALA A O 1
ATOM 1565 N N . VAL A 1 205 ? -3.512 -19.892 -26.519 1.00 96.06 205 VAL A N 1
ATOM 1566 C CA . VAL A 1 205 ? -3.840 -21.012 -27.415 1.00 96.06 205 VAL A CA 1
ATOM 1567 C C . VAL A 1 205 ? -2.859 -22.165 -27.215 1.00 96.06 205 VAL A C 1
ATOM 1569 O O . VAL A 1 205 ? -3.301 -23.293 -27.016 1.00 96.06 205 VAL A O 1
ATOM 1572 N N . GLU A 1 206 ? -1.554 -21.897 -27.164 1.00 95.31 206 GLU A N 1
ATOM 1573 C CA . GLU A 1 206 ? -0.543 -22.932 -26.913 1.00 95.31 206 GLU A CA 1
ATOM 1574 C C . GLU A 1 206 ? -0.744 -23.651 -25.571 1.00 95.31 206 GLU A C 1
ATOM 1576 O O . GLU A 1 206 ? -0.594 -24.873 -25.479 1.00 95.31 206 GLU A O 1
ATOM 1581 N N . MET A 1 207 ? -1.130 -22.914 -24.526 1.00 94.31 207 MET A N 1
ATOM 1582 C CA . MET A 1 207 ? -1.463 -23.506 -23.229 1.00 94.31 207 MET A CA 1
ATOM 1583 C C . MET A 1 207 ? -2.690 -24.424 -23.320 1.00 94.31 207 MET A C 1
ATOM 1585 O O . MET A 1 207 ? -2.709 -25.479 -22.690 1.00 94.31 207 MET A O 1
ATOM 1589 N N . LEU A 1 208 ? -3.708 -24.057 -24.104 1.00 96.25 208 LEU A N 1
ATOM 1590 C CA . LEU A 1 208 ? -4.897 -24.889 -24.311 1.00 96.25 208 LEU A CA 1
ATOM 1591 C C . LEU A 1 208 ? -4.596 -26.139 -25.148 1.00 96.25 208 LEU A C 1
ATOM 1593 O O . LEU A 1 208 ? -5.110 -27.203 -24.814 1.00 96.25 208 LEU A O 1
ATOM 1597 N N . GLU A 1 209 ? -3.739 -26.038 -26.166 1.00 96.56 209 GLU A N 1
ATOM 1598 C CA . GLU A 1 209 ? -3.252 -27.183 -26.956 1.00 96.56 209 GLU A CA 1
ATOM 1599 C C . GLU A 1 209 ? -2.457 -28.176 -26.091 1.00 96.56 209 GLU A C 1
ATOM 1601 O O . GLU A 1 209 ? -2.553 -29.392 -26.268 1.00 96.56 209 GLU A O 1
ATOM 1606 N N . TYR A 1 210 ? -1.688 -27.679 -25.117 1.00 94.81 210 TYR A N 1
ATOM 1607 C CA . TYR A 1 210 ? -1.045 -28.537 -24.120 1.00 94.81 210 TYR A CA 1
ATOM 1608 C C . TYR A 1 210 ? -2.071 -29.253 -23.234 1.00 94.81 210 TYR A C 1
ATOM 1610 O O . TYR A 1 210 ? -1.997 -30.466 -23.042 1.00 94.81 210 TYR A O 1
ATOM 1618 N N . LEU A 1 211 ? -3.062 -28.520 -22.718 1.00 93.75 211 LEU A N 1
ATOM 1619 C CA . LEU A 1 211 ? -4.084 -29.072 -21.822 1.00 93.75 211 LEU A CA 1
ATOM 1620 C C . LEU A 1 211 ? -5.049 -30.041 -22.518 1.00 93.75 211 LEU A C 1
ATOM 1622 O O . LEU A 1 211 ? -5.573 -30.943 -21.865 1.00 93.75 211 LEU A O 1
ATOM 1626 N N . SER A 1 212 ? -5.286 -29.872 -23.820 1.00 96.12 212 SER A N 1
ATOM 1627 C CA . SER A 1 212 ? -6.087 -30.792 -24.634 1.00 96.12 212 SER A CA 1
ATOM 1628 C C . SER A 1 212 ? -5.326 -32.065 -25.024 1.00 96.12 212 SER A C 1
ATOM 1630 O O . SER A 1 212 ? -5.946 -33.029 -25.474 1.00 96.12 212 SER A O 1
ATOM 1632 N N . GLY A 1 213 ? -4.001 -32.092 -24.829 1.00 93.94 213 GLY A N 1
ATOM 1633 C CA . GLY A 1 213 ? -3.123 -33.188 -25.239 1.00 93.94 213 GLY A CA 1
ATOM 1634 C C . GLY A 1 213 ? -2.714 -33.144 -26.715 1.00 93.94 213 GLY A C 1
ATOM 1635 O O . GLY A 1 213 ? -2.118 -34.103 -27.203 1.00 93.94 213 GLY A O 1
ATOM 1636 N N . GLU A 1 214 ? -3.011 -32.055 -27.432 1.00 95.62 214 GLU A N 1
ATOM 1637 C CA . GLU A 1 214 ? -2.565 -31.846 -28.816 1.00 95.62 214 GLU A CA 1
ATOM 1638 C C . GLU A 1 214 ? -1.062 -31.534 -28.901 1.00 95.62 214 GLU A C 1
ATOM 1640 O O . GLU A 1 214 ? -0.400 -31.918 -29.870 1.00 95.62 214 GLU A O 1
ATOM 1645 N N . LYS A 1 215 ? -0.502 -30.890 -27.868 1.00 94.00 215 LYS A N 1
ATOM 1646 C CA . LYS A 1 215 ? 0.939 -30.647 -27.708 1.00 94.00 215 LYS A CA 1
ATOM 1647 C C . LYS A 1 215 ? 1.463 -31.210 -26.387 1.00 94.00 215 LYS A C 1
ATOM 1649 O O . LYS A 1 215 ? 0.840 -31.097 -25.341 1.00 94.00 215 LYS A O 1
ATOM 1654 N N . ASN A 1 216 ? 2.679 -31.743 -26.416 1.00 91.62 216 ASN A N 1
ATOM 1655 C CA . ASN A 1 216 ? 3.477 -31.997 -25.219 1.00 91.62 216 ASN A CA 1
ATOM 1656 C C . ASN A 1 216 ? 4.276 -30.747 -24.826 1.00 91.62 216 ASN A C 1
ATOM 1658 O O . ASN A 1 216 ? 4.518 -29.870 -25.655 1.00 91.62 216 ASN A O 1
ATOM 1662 N N . LEU A 1 217 ? 4.764 -30.696 -23.581 1.00 85.06 217 LEU A N 1
ATOM 1663 C CA . LEU A 1 217 ? 5.468 -29.527 -23.034 1.00 85.06 217 LEU A CA 1
ATOM 1664 C C . LEU A 1 217 ? 6.632 -29.049 -23.923 1.00 85.06 217 LEU A C 1
ATOM 1666 O O . LEU A 1 217 ? 6.789 -27.855 -24.130 1.00 85.06 217 LEU A O 1
ATOM 1670 N N . THR A 1 218 ? 7.415 -29.962 -24.506 1.00 90.31 218 THR A N 1
ATOM 1671 C CA . THR A 1 218 ? 8.561 -29.632 -25.379 1.00 90.31 218 THR A CA 1
ATOM 1672 C C . THR A 1 218 ? 8.171 -29.101 -26.763 1.00 90.31 218 THR A C 1
ATOM 1674 O O . THR A 1 218 ? 9.042 -28.713 -27.533 1.00 90.31 218 THR A O 1
ATOM 1677 N N . GLN A 1 219 ? 6.884 -29.132 -27.119 1.00 92.12 219 GLN A N 1
ATOM 1678 C CA . GLN A 1 219 ? 6.360 -28.619 -28.390 1.00 92.12 219 GLN A CA 1
ATOM 1679 C C . GLN A 1 219 ? 5.828 -27.186 -28.268 1.00 92.12 219 GLN A C 1
ATOM 1681 O O . GLN A 1 219 ? 5.436 -26.602 -29.277 1.00 92.12 219 GLN A O 1
ATOM 1686 N N . LEU A 1 220 ? 5.804 -26.624 -27.057 1.00 90.75 220 LEU A N 1
ATOM 1687 C CA . LEU A 1 220 ? 5.432 -25.231 -26.829 1.00 90.75 220 LEU A CA 1
ATOM 1688 C C . LEU A 1 220 ? 6.562 -24.299 -27.264 1.00 90.75 220 LEU A C 1
ATOM 1690 O O . LEU A 1 220 ? 7.739 -24.610 -27.048 1.00 90.75 220 LEU A O 1
ATOM 1694 N N . SER A 1 221 ? 6.224 -23.147 -27.844 1.00 91.50 221 SER A N 1
ATOM 1695 C CA . SER A 1 221 ? 7.216 -22.228 -28.418 1.00 91.50 221 SER A CA 1
ATOM 1696 C C . SER A 1 221 ? 8.255 -21.769 -27.392 1.00 91.50 221 SER A C 1
ATOM 1698 O O . SER A 1 221 ? 9.441 -21.656 -27.703 1.00 91.50 221 SER A O 1
ATOM 1700 N N . ASN A 1 222 ? 7.837 -21.592 -26.137 1.00 87.81 222 ASN A N 1
ATOM 1701 C CA . ASN A 1 222 ? 8.680 -21.088 -25.058 1.00 87.81 222 ASN A CA 1
ATOM 1702 C C . ASN A 1 222 ? 8.979 -22.123 -23.960 1.00 87.81 222 ASN A C 1
ATOM 1704 O O . ASN A 1 222 ? 9.307 -21.759 -22.834 1.00 87.81 222 ASN A O 1
ATOM 1708 N N . HIS A 1 223 ? 8.938 -23.421 -24.278 1.00 84.25 223 HIS A N 1
ATOM 1709 C CA . HIS A 1 223 ? 9.207 -24.503 -23.314 1.00 84.25 223 HIS A CA 1
ATOM 1710 C C . HIS A 1 223 ? 10.572 -24.414 -22.605 1.00 84.25 223 HIS A C 1
ATOM 1712 O O . HIS A 1 223 ? 10.723 -24.901 -21.488 1.00 84.25 223 HIS A O 1
ATOM 1718 N N . ASN A 1 224 ? 11.565 -23.783 -23.241 1.00 80.88 224 ASN A N 1
ATOM 1719 C CA . ASN A 1 224 ? 12.911 -23.593 -22.689 1.00 80.88 224 ASN A CA 1
ATOM 1720 C C . ASN A 1 224 ? 13.004 -22.468 -21.647 1.00 80.88 224 ASN A C 1
ATOM 1722 O O . ASN A 1 224 ? 14.072 -22.263 -21.072 1.00 80.88 224 ASN A O 1
ATOM 1726 N N . LYS A 1 225 ? 11.919 -21.723 -21.416 1.00 80.94 225 LYS A N 1
ATOM 1727 C CA . LYS A 1 225 ? 11.840 -20.643 -20.431 1.00 80.94 225 LYS A CA 1
ATOM 1728 C C . LYS A 1 225 ? 11.051 -21.157 -19.218 1.00 80.94 225 LYS A C 1
ATOM 1730 O O . LYS A 1 225 ? 9.829 -21.296 -19.309 1.00 80.94 225 LYS A O 1
ATOM 1735 N N . PRO A 1 226 ? 11.717 -21.475 -18.091 1.00 75.19 226 PRO A N 1
ATOM 1736 C CA . PRO A 1 226 ? 11.036 -21.955 -16.890 1.00 75.19 226 PRO A CA 1
ATOM 1737 C C . PRO A 1 226 ? 9.917 -20.995 -16.483 1.00 75.19 226 PRO A C 1
ATOM 1739 O O . PRO A 1 226 ? 10.096 -19.792 -16.558 1.00 75.19 226 PRO A O 1
ATOM 1742 N N . GLY A 1 227 ? 8.742 -21.494 -16.106 1.00 77.19 227 GLY A N 1
ATOM 1743 C CA . GLY A 1 227 ? 7.660 -20.630 -15.629 1.00 77.19 227 GLY A CA 1
ATOM 1744 C C . GLY A 1 227 ? 7.022 -19.689 -16.667 1.00 77.19 227 GLY A C 1
ATOM 1745 O O . GLY A 1 227 ? 6.137 -18.935 -16.271 1.00 77.19 227 GLY A O 1
ATOM 1746 N N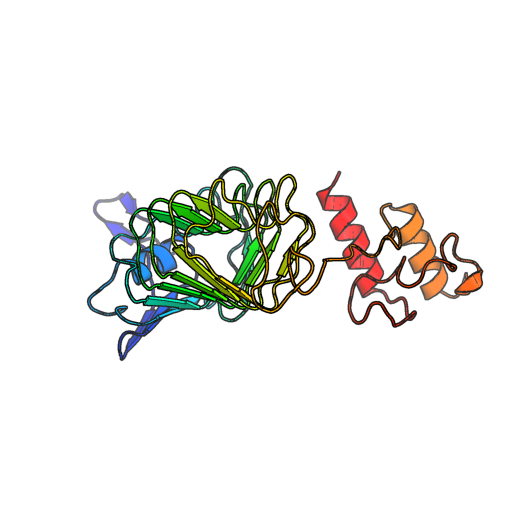 . TYR A 1 228 ? 7.388 -19.743 -17.959 1.00 86.00 228 TYR A N 1
ATOM 1747 C CA . TYR A 1 228 ? 6.826 -18.893 -19.030 1.00 86.00 228 TYR A CA 1
ATOM 1748 C C . TYR A 1 228 ? 5.290 -18.907 -19.053 1.00 86.00 228 TYR A C 1
ATOM 1750 O O . TYR A 1 228 ? 4.640 -17.864 -19.068 1.00 86.00 228 TYR A O 1
ATOM 1758 N N . TYR A 1 229 ? 4.711 -20.107 -18.979 1.00 88.44 229 TYR A N 1
ATOM 1759 C CA . TYR A 1 229 ? 3.265 -20.340 -18.994 1.00 88.44 229 TYR A CA 1
ATOM 1760 C C . TYR A 1 229 ? 2.654 -20.433 -17.583 1.00 88.44 229 TYR A C 1
ATOM 1762 O O . TYR A 1 229 ? 1.511 -20.857 -17.438 1.00 88.44 229 TYR A O 1
ATOM 1770 N N . LYS A 1 230 ? 3.404 -20.093 -16.523 1.00 86.56 230 LYS A N 1
ATOM 1771 C CA . LYS A 1 230 ? 2.963 -20.243 -15.129 1.00 86.56 230 LYS A CA 1
ATOM 1772 C C . LYS A 1 230 ? 2.566 -18.896 -14.527 1.00 86.56 230 LYS A C 1
ATOM 1774 O O . LYS A 1 230 ? 3.420 -18.028 -14.344 1.00 86.56 230 LYS A O 1
ATOM 1779 N N . PHE A 1 231 ? 1.289 -18.754 -14.177 1.00 78.06 231 PHE A N 1
ATOM 1780 C CA . PHE A 1 231 ? 0.693 -17.534 -13.616 1.00 78.06 231 PHE A CA 1
ATOM 1781 C C . PHE A 1 231 ? 0.082 -17.744 -12.228 1.00 78.06 231 PHE A C 1
ATOM 1783 O O . PHE A 1 231 ? -0.107 -16.778 -11.491 1.00 78.06 231 PHE A O 1
ATOM 1790 N N . VAL A 1 232 ? -0.237 -18.987 -11.854 1.00 73.75 232 VAL A N 1
ATOM 1791 C CA . VAL A 1 232 ? -0.889 -19.323 -10.584 1.00 73.75 232 VAL A CA 1
ATOM 1792 C C . VAL A 1 232 ? -0.137 -20.451 -9.876 1.00 73.75 232 VAL A C 1
ATOM 1794 O O . VAL A 1 232 ? -0.073 -21.584 -10.353 1.00 73.75 232 VAL A O 1
ATOM 1797 N N . GLY A 1 233 ? 0.379 -20.165 -8.678 1.00 66.94 233 GLY A N 1
ATOM 1798 C CA . GLY A 1 233 ? 1.090 -21.131 -7.833 1.00 66.94 233 GLY A CA 1
ATOM 1799 C C . GLY A 1 233 ? 2.611 -20.952 -7.857 1.00 66.94 233 GLY A C 1
ATOM 1800 O O . GLY A 1 233 ? 3.108 -19.850 -8.051 1.00 66.94 233 GLY A O 1
ATOM 1801 N N . ASN A 1 234 ? 3.357 -22.030 -7.597 1.00 61.59 234 ASN A N 1
ATOM 1802 C CA . ASN A 1 234 ? 4.821 -21.996 -7.541 1.00 61.59 234 ASN A CA 1
ATOM 1803 C C . ASN A 1 234 ? 5.423 -21.930 -8.955 1.00 61.59 234 ASN A C 1
ATOM 1805 O O . ASN A 1 234 ? 5.232 -22.857 -9.739 1.00 61.59 234 ASN A O 1
ATOM 1809 N N . GLU A 1 235 ? 6.185 -20.876 -9.249 1.00 57.44 235 GLU A N 1
ATOM 1810 C CA . GLU A 1 235 ? 6.819 -20.639 -10.557 1.00 57.44 235 GLU A CA 1
ATOM 1811 C C . GLU A 1 235 ? 7.903 -21.661 -10.925 1.00 57.44 235 GLU A C 1
ATOM 1813 O O . GLU A 1 235 ? 8.232 -21.819 -12.096 1.00 57.44 235 GLU A O 1
ATOM 1818 N N . ASN A 1 236 ? 8.425 -22.399 -9.941 1.00 57.25 236 ASN A N 1
ATOM 1819 C CA . ASN A 1 236 ? 9.369 -23.494 -10.171 1.00 57.25 236 ASN A CA 1
ATOM 1820 C C . ASN A 1 236 ? 8.672 -24.811 -10.556 1.00 57.25 236 ASN A C 1
ATOM 1822 O O . ASN A 1 236 ? 9.349 -25.812 -10.785 1.00 57.25 236 ASN A O 1
ATOM 1826 N N . ASN A 1 237 ? 7.333 -24.834 -10.594 1.00 62.25 237 ASN A N 1
ATOM 1827 C CA . ASN A 1 237 ? 6.564 -25.970 -11.083 1.00 62.25 237 ASN A CA 1
ATOM 1828 C C . ASN A 1 237 ? 6.165 -25.746 -12.555 1.00 62.25 237 ASN A C 1
ATOM 1830 O O . ASN A 1 237 ? 5.510 -24.756 -12.878 1.00 62.25 237 ASN A O 1
ATOM 1834 N N . ALA A 1 238 ? 6.543 -26.683 -13.427 1.00 62.66 238 ALA A N 1
ATOM 1835 C CA . ALA A 1 238 ? 6.250 -26.661 -14.860 1.00 62.66 238 ALA A CA 1
ATOM 1836 C C . ALA A 1 238 ? 4.811 -27.090 -15.216 1.00 62.66 238 ALA A C 1
ATOM 1838 O O . ALA A 1 238 ? 4.448 -27.050 -16.390 1.00 62.66 238 ALA A O 1
ATOM 1839 N N . ASP A 1 239 ? 3.995 -27.492 -14.237 1.00 80.50 239 ASP A N 1
ATOM 1840 C CA . ASP A 1 239 ? 2.612 -27.916 -14.469 1.00 80.50 239 ASP A CA 1
ATOM 1841 C C . ASP A 1 239 ? 1.729 -26.730 -14.892 1.00 80.50 239 ASP A C 1
ATOM 1843 O O . ASP A 1 239 ? 1.250 -25.956 -14.052 1.00 80.50 239 ASP A O 1
ATOM 1847 N N . ILE A 1 240 ? 1.494 -26.597 -16.197 1.00 87.94 240 ILE A N 1
ATOM 1848 C CA . ILE A 1 240 ? 0.539 -25.644 -16.775 1.00 87.94 240 ILE A CA 1
ATOM 1849 C C . ILE A 1 240 ? -0.875 -26.164 -16.503 1.00 87.94 240 ILE A C 1
ATOM 1851 O O . ILE A 1 240 ? -1.163 -27.337 -16.737 1.00 87.94 240 ILE A O 1
ATOM 1855 N N . ASN A 1 241 ? -1.769 -25.307 -16.009 1.00 88.31 241 ASN A N 1
ATOM 1856 C CA . ASN A 1 241 ? -3.171 -25.653 -15.788 1.00 88.31 241 ASN A CA 1
ATOM 1857 C C . ASN A 1 241 ? -4.130 -24.559 -16.287 1.00 88.31 241 ASN A C 1
ATOM 1859 O O . ASN A 1 241 ? -3.724 -23.475 -16.698 1.00 88.31 241 ASN A O 1
ATOM 1863 N N . LEU A 1 242 ? -5.434 -24.840 -16.246 1.00 90.69 242 LEU A N 1
ATOM 1864 C CA . LEU A 1 242 ? -6.455 -23.927 -16.770 1.00 90.69 242 LEU A CA 1
ATOM 1865 C C . LEU A 1 242 ? -6.508 -22.572 -16.031 1.00 90.69 242 LEU A C 1
ATOM 1867 O O . LEU A 1 242 ? -6.891 -21.566 -16.624 1.00 90.69 242 LEU A O 1
ATOM 1871 N N . LEU A 1 243 ? -6.097 -22.515 -14.759 1.00 83.56 243 LEU A N 1
ATOM 1872 C CA . LEU A 1 243 ? -6.024 -21.254 -14.012 1.00 83.56 243 LEU A CA 1
ATOM 1873 C C . LEU A 1 243 ? -4.903 -20.356 -14.537 1.00 83.56 243 LEU A C 1
ATOM 1875 O O . LEU A 1 243 ? -5.067 -19.138 -14.548 1.00 83.56 243 LEU A O 1
ATOM 1879 N N . ASP A 1 244 ? -3.800 -20.947 -15.005 1.00 87.25 244 ASP A N 1
ATOM 1880 C CA . ASP A 1 244 ? -2.727 -20.198 -15.652 1.00 87.25 244 ASP A CA 1
ATOM 1881 C C . ASP A 1 244 ? -3.244 -19.510 -16.934 1.00 87.25 244 ASP A C 1
ATOM 1883 O O . ASP A 1 244 ? -2.973 -18.331 -17.161 1.00 87.25 244 ASP A O 1
ATOM 1887 N N . VAL A 1 245 ? -4.074 -20.210 -17.722 1.00 90.75 245 VAL A N 1
ATOM 1888 C CA . VAL A 1 245 ? -4.703 -19.676 -18.948 1.00 90.75 245 VAL A CA 1
ATOM 1889 C C . VAL A 1 245 ? -5.638 -18.510 -18.631 1.00 90.75 245 VAL A C 1
ATOM 1891 O O . VAL A 1 245 ? -5.584 -17.466 -19.279 1.00 90.75 245 VAL A O 1
ATOM 1894 N N . PHE A 1 246 ? -6.500 -18.658 -17.623 1.00 87.56 246 PHE A N 1
ATOM 1895 C CA . PHE A 1 246 ? -7.434 -17.596 -17.243 1.00 87.56 246 PHE A CA 1
ATOM 1896 C C . PHE A 1 246 ? -6.726 -16.348 -16.723 1.00 87.56 246 PHE A C 1
ATOM 1898 O O . PHE A 1 246 ? -7.153 -15.237 -17.036 1.00 87.56 246 PHE A O 1
ATOM 1905 N N . ALA A 1 247 ? -5.640 -16.515 -15.965 1.00 82.94 247 ALA A N 1
ATOM 1906 C CA . ALA A 1 247 ? -4.836 -15.396 -15.489 1.00 82.94 247 ALA A CA 1
ATOM 1907 C C . ALA A 1 247 ? -4.210 -14.609 -16.653 1.00 82.94 247 ALA A C 1
ATOM 1909 O O . ALA A 1 247 ? -4.253 -13.377 -16.648 1.00 82.94 247 ALA A O 1
ATOM 1910 N N . LEU A 1 248 ? -3.707 -15.307 -17.676 1.00 87.81 248 LEU A N 1
ATOM 1911 C CA . LEU A 1 248 ? -3.195 -14.686 -18.896 1.00 87.81 248 LEU A CA 1
ATOM 1912 C C . LEU A 1 248 ? -4.293 -13.961 -19.689 1.00 87.81 248 LEU A C 1
ATOM 1914 O O . LEU A 1 248 ? -4.124 -12.794 -20.027 1.00 87.81 248 LEU A O 1
ATOM 1918 N N . ILE A 1 249 ? -5.440 -14.601 -19.941 1.00 88.00 249 ILE A N 1
ATOM 1919 C CA . ILE A 1 249 ? -6.561 -13.975 -20.671 1.00 88.00 249 ILE A CA 1
ATOM 1920 C C . ILE A 1 249 ? -7.060 -12.721 -19.944 1.00 88.00 249 ILE A C 1
ATOM 1922 O O . ILE A 1 249 ? -7.329 -11.700 -20.575 1.00 88.00 249 ILE A O 1
ATOM 1926 N N . HIS A 1 250 ? -7.156 -12.778 -18.614 1.00 81.81 250 HIS A N 1
ATOM 1927 C CA . HIS A 1 250 ? -7.519 -11.622 -17.802 1.00 81.81 250 HIS A CA 1
ATOM 1928 C C . HIS A 1 250 ? -6.505 -10.483 -17.960 1.00 81.81 250 HIS A C 1
ATOM 1930 O O . HIS A 1 250 ? -6.907 -9.338 -18.146 1.00 81.81 250 HIS A O 1
ATOM 1936 N N . LYS A 1 251 ? -5.202 -10.796 -17.944 1.00 81.00 251 LYS A N 1
ATOM 1937 C CA . LYS A 1 251 ? -4.133 -9.815 -18.172 1.00 81.00 251 LYS A CA 1
ATOM 1938 C C . LYS A 1 251 ? -4.235 -9.173 -19.561 1.00 81.00 251 LYS A C 1
ATOM 1940 O O . LYS A 1 251 ? -4.235 -7.950 -19.648 1.00 81.00 251 LYS A O 1
ATOM 1945 N N . ILE A 1 252 ? -4.404 -9.972 -20.618 1.00 82.88 252 ILE A N 1
ATOM 1946 C CA . ILE A 1 252 ? -4.572 -9.481 -21.998 1.00 82.88 252 ILE A CA 1
ATOM 1947 C C . ILE A 1 252 ? -5.761 -8.516 -22.088 1.00 82.88 252 ILE A C 1
ATOM 1949 O O . ILE A 1 252 ? -5.650 -7.446 -22.676 1.00 82.88 252 ILE A O 1
ATOM 1953 N N . GLY A 1 253 ? -6.889 -8.859 -21.460 1.00 74.62 253 GLY A N 1
ATOM 1954 C CA . GLY A 1 253 ? -8.083 -8.010 -21.442 1.00 74.62 253 GLY A CA 1
ATOM 1955 C C . GLY A 1 253 ? -7.946 -6.710 -20.639 1.00 74.62 253 GLY A C 1
ATOM 1956 O O . GLY A 1 253 ? -8.797 -5.837 -20.774 1.00 74.62 253 GLY A O 1
ATOM 1957 N N . MET A 1 254 ? -6.916 -6.573 -19.799 1.00 73.38 254 MET A N 1
ATOM 1958 C CA . MET A 1 254 ? -6.618 -5.342 -19.056 1.00 73.38 254 MET A CA 1
ATOM 1959 C C . MET A 1 254 ? -5.625 -4.421 -19.776 1.00 73.38 254 MET A C 1
ATOM 1961 O O . MET A 1 254 ? -5.585 -3.230 -19.466 1.00 73.38 254 MET A O 1
ATOM 1965 N N . GLU A 1 255 ? -4.799 -4.969 -20.670 1.00 62.66 255 GLU A N 1
ATOM 1966 C CA . GLU A 1 255 ? -3.768 -4.238 -21.423 1.00 62.66 255 GLU A CA 1
ATOM 1967 C C . GLU A 1 255 ? -4.250 -3.777 -22.816 1.00 62.66 255 GLU A C 1
ATOM 1969 O O . GLU A 1 255 ? -3.594 -2.933 -23.431 1.00 62.66 255 GLU A O 1
ATOM 1974 N N . GLY A 1 256 ? -5.382 -4.309 -23.297 1.00 50.03 256 GLY A N 1
ATOM 1975 C CA . GLY A 1 256 ? -6.039 -3.943 -24.561 1.00 50.03 256 GLY A CA 1
ATOM 1976 C C . GLY A 1 256 ? -7.123 -2.873 -24.464 1.00 50.03 256 GLY A C 1
ATOM 1977 O O . GLY A 1 256 ? -7.581 -2.552 -23.344 1.00 50.03 256 GLY A O 1
#

pLDDT: mean 88.38, std 14.08, range [39.72, 98.94]

Secondary structure (DSSP, 8-state):
----EEEETTEEEE----EEEETTEEEESSHHHHHHHHH-TTT-SSEEEE-S-EEEE-S-SEE--TT-SS-EEE-TT-EEEE-SSSEEEEEES-BS-EEES-EEESSSEEEEEES-BSEEEES-EEE-SSEEEEEES--EEEES-EE---SSEEEEES--TT-EEES-EES-BSS-B-TT-SSSB-SEE----SS----SHHHHHHHHHHHHTSS-GGGSTTTTSTTTT--SS-TT-----HHHHHHHHHHHHHH-